Protein AF-A0AAW0P667-F1 (afdb_monomer_lite)

InterPro domains:
  IPR000210 BTB/POZ domain [PF00651] (94-187)
  IPR000210 BTB/POZ domain [PS50097] (102-167)
  IPR000210 BTB/POZ domain [SM00225] (102-189)
  IPR011333 SKP1/BTB/POZ domain superfamily [G3DSA:3.30.710.10] (74-190)
  IPR011333 SKP1/BTB/POZ domain superfamily [SSF54695] (82-187)
  IPR050457 Zinc finger and BTB domain-containing [PTHR46105] (76-186)

Radius of gyration: 26.55 Å; chains: 1; bounding box: 38×68×72 Å

Secondary structure (DSSP, 8-state):
--B-TTSSBHHHHHHHHHHHHHHHHHHHTT-HHHHHHHHHHHHHHHHHHHHTT-TTTT--SS-------------------TTHHHHHHHHHHHHHHTT-S--EEEE-TTS-EEEE-HHHHHHHBHHHHHHHHT--S--SSEEEEPPTT--HHHHHHHHHHHHHS--TT--TTTHHHHHHHHHHTTBTT-

Structure (mmCIF, N/CA/C/O backbone):
data_AF-A0AAW0P667-F1
#
_entry.id   AF-A0AAW0P667-F1
#
loop_
_atom_site.group_PDB
_atom_site.id
_atom_site.type_symbol
_atom_site.label_atom_id
_atom_site.label_alt_id
_atom_site.label_comp_id
_atom_site.label_asym_id
_atom_site.label_entity_id
_atom_site.label_seq_id
_atom_site.pdbx_PDB_ins_code
_atom_site.Cartn_x
_atom_site.Cartn_y
_atom_site.Cartn_z
_atom_site.occupancy
_atom_site.B_iso_or_equiv
_atom_site.auth_seq_id
_atom_site.auth_comp_id
_atom_site.auth_asym_id
_atom_site.auth_atom_id
_atom_site.pdbx_PDB_model_num
ATOM 1 N N . MET A 1 1 ? 7.150 28.139 -19.995 1.00 54.28 1 MET A N 1
ATOM 2 C CA . MET A 1 1 ? 7.496 26.883 -20.687 1.00 54.28 1 MET A CA 1
ATOM 3 C C . MET A 1 1 ? 6.197 26.339 -21.243 1.00 54.28 1 MET A C 1
ATOM 5 O O . MET A 1 1 ? 5.308 26.041 -20.457 1.00 54.28 1 MET A O 1
ATOM 9 N N . GLU A 1 2 ? 6.028 26.363 -22.561 1.00 48.50 2 GLU A N 1
ATOM 10 C CA . GLU A 1 2 ? 4.785 25.912 -23.188 1.00 48.50 2 GLU A CA 1
ATOM 11 C C . GLU A 1 2 ? 4.800 24.377 -23.279 1.00 48.50 2 GLU A C 1
ATOM 13 O O . GLU A 1 2 ? 5.796 23.771 -23.690 1.00 48.50 2 GLU A O 1
ATOM 18 N N . LEU A 1 3 ? 3.715 23.749 -22.831 1.00 40.97 3 LEU A N 1
ATOM 19 C CA . LEU A 1 3 ? 3.561 22.299 -22.764 1.00 40.97 3 LEU A CA 1
ATOM 20 C C . LEU A 1 3 ? 2.552 21.849 -23.820 1.00 40.97 3 LEU A C 1
ATOM 22 O O . LEU A 1 3 ? 1.528 22.500 -24.032 1.00 40.97 3 LEU A O 1
ATOM 26 N N . SER A 1 4 ? 2.830 20.720 -24.465 1.00 55.44 4 SER A N 1
ATOM 27 C CA . SER A 1 4 ? 1.912 20.090 -25.413 1.00 55.44 4 SER A CA 1
ATOM 28 C C . SER A 1 4 ? 0.659 19.541 -24.722 1.00 55.44 4 SER A C 1
ATOM 30 O O . SER A 1 4 ? 0.619 19.388 -23.502 1.00 55.44 4 SER A O 1
ATOM 32 N N . ARG A 1 5 ? -0.349 19.122 -25.507 1.00 54.56 5 ARG A N 1
ATOM 33 C CA . ARG A 1 5 ? -1.572 18.453 -25.001 1.00 54.56 5 ARG A CA 1
ATOM 34 C C . ARG A 1 5 ? -1.307 17.205 -24.136 1.00 54.56 5 ARG A C 1
ATOM 36 O O . ARG A 1 5 ? -2.199 16.797 -23.405 1.00 54.56 5 ARG A O 1
ATOM 43 N N . CYS A 1 6 ? -0.101 16.636 -24.198 1.00 53.09 6 CYS A N 1
ATOM 44 C CA . CYS A 1 6 ? 0.345 15.492 -23.395 1.00 53.09 6 CYS A CA 1
ATOM 45 C C . CYS A 1 6 ? 1.365 15.860 -22.294 1.00 53.09 6 CYS A C 1
ATOM 47 O O . CYS A 1 6 ? 2.038 14.975 -21.776 1.00 53.09 6 CYS A O 1
ATOM 49 N N . GLY A 1 7 ? 1.536 17.145 -21.963 1.00 53.81 7 GLY A N 1
ATOM 50 C CA . GLY A 1 7 ? 2.383 17.587 -20.845 1.00 53.81 7 GLY A CA 1
ATOM 51 C C . GLY A 1 7 ? 3.898 17.472 -21.061 1.00 53.81 7 GLY A C 1
ATOM 52 O O . GLY A 1 7 ? 4.657 17.672 -20.118 1.00 53.81 7 GLY A O 1
ATOM 53 N N . LEU A 1 8 ? 4.359 17.177 -22.280 1.00 58.31 8 LEU A N 1
ATOM 54 C CA . LEU A 1 8 ? 5.781 17.209 -22.634 1.00 58.31 8 LEU A CA 1
ATOM 55 C C . LEU A 1 8 ? 6.183 18.620 -23.100 1.00 58.31 8 LEU A C 1
ATOM 57 O O . LEU A 1 8 ? 5.354 19.310 -23.704 1.00 58.31 8 LEU A O 1
ATOM 61 N N . PRO A 1 9 ? 7.433 19.064 -22.858 1.00 71.56 9 PRO A N 1
ATOM 62 C CA . PRO A 1 9 ? 7.936 20.312 -23.425 1.00 71.56 9 PRO A CA 1
ATOM 63 C C . PRO A 1 9 ? 7.777 20.303 -24.950 1.00 71.56 9 PRO A C 1
ATOM 65 O O . PRO A 1 9 ? 8.237 19.364 -25.604 1.00 71.56 9 PRO A O 1
ATOM 68 N N . LEU A 1 10 ? 7.148 21.339 -25.519 1.00 64.75 10 LEU A N 1
ATOM 69 C CA . LEU A 1 10 ? 6.853 21.433 -26.961 1.00 64.75 10 LEU A CA 1
ATOM 70 C C . LEU A 1 10 ? 8.094 21.218 -27.844 1.00 64.75 10 LEU A C 1
ATOM 72 O O . LEU A 1 10 ? 8.019 20.561 -28.882 1.00 64.75 10 LEU A O 1
ATOM 76 N N . GLU A 1 11 ? 9.256 21.689 -27.389 1.00 72.25 11 GLU A N 1
ATOM 77 C CA . GLU A 1 11 ? 10.538 21.486 -28.072 1.00 72.25 11 GLU A CA 1
ATOM 78 C C . GLU A 1 11 ? 10.917 20.006 -28.218 1.00 72.25 11 GLU A C 1
ATOM 80 O O . GLU A 1 11 ? 11.573 19.617 -29.185 1.00 72.25 11 GLU A O 1
ATOM 85 N N . TRP A 1 12 ? 10.517 19.165 -27.265 1.00 70.06 12 TRP A N 1
ATOM 86 C CA . TRP A 1 12 ? 10.828 17.740 -27.261 1.00 70.06 12 TRP A CA 1
ATOM 87 C C . TRP A 1 12 ? 9.963 16.983 -28.269 1.00 70.06 12 TRP A C 1
ATOM 89 O O . TRP A 1 12 ? 10.466 16.155 -29.028 1.00 70.06 12 TRP A O 1
ATOM 99 N N . GLU A 1 13 ? 8.678 17.330 -28.349 1.00 72.44 13 GLU A N 1
ATOM 100 C CA . GLU A 1 13 ? 7.757 16.754 -29.328 1.00 72.44 13 GLU A CA 1
ATOM 101 C C . GLU A 1 13 ? 8.136 17.149 -30.762 1.00 72.44 13 GLU A C 1
ATOM 103 O O . GLU A 1 13 ? 8.093 16.326 -31.680 1.00 72.44 13 GLU A O 1
ATOM 108 N N . GLU A 1 14 ? 8.576 18.391 -30.961 1.00 77.75 14 GLU A N 1
ATOM 109 C CA . GLU A 1 14 ? 9.004 18.875 -32.269 1.00 77.75 14 GLU A CA 1
ATOM 110 C C . GLU A 1 14 ? 10.335 18.247 -32.718 1.00 77.75 14 GLU A C 1
ATOM 112 O O . GLU A 1 14 ? 10.479 17.871 -33.886 1.00 77.75 14 GLU A O 1
ATOM 117 N N . ARG A 1 15 ? 11.285 18.044 -31.794 1.00 78.75 15 ARG A N 1
ATOM 118 C CA . ARG A 1 15 ? 12.524 17.287 -32.055 1.00 78.75 15 ARG A CA 1
ATOM 119 C C . ARG A 1 15 ? 12.235 15.832 -32.398 1.00 78.75 15 ARG A C 1
ATOM 121 O O . ARG A 1 15 ? 12.777 15.325 -33.375 1.00 78.75 15 ARG A O 1
ATOM 128 N N . TRP A 1 16 ? 11.351 15.182 -31.647 1.00 73.50 16 TRP A N 1
ATOM 129 C CA . TRP A 1 16 ? 10.948 13.802 -31.910 1.00 73.50 16 TRP A CA 1
ATOM 130 C C . TRP A 1 16 ? 10.275 13.650 -33.277 1.00 73.50 16 TRP A C 1
ATOM 132 O O . TRP A 1 16 ? 10.567 12.711 -34.014 1.00 73.50 16 TRP A O 1
ATOM 142 N N . ARG A 1 17 ? 9.419 14.603 -33.663 1.00 78.31 17 ARG A N 1
ATOM 143 C CA . ARG A 1 17 ? 8.763 14.613 -34.978 1.00 78.31 17 ARG A CA 1
ATOM 144 C C . ARG A 1 17 ? 9.777 14.746 -36.118 1.00 78.31 17 ARG A C 1
ATOM 146 O O . ARG A 1 17 ? 9.716 13.971 -37.069 1.00 78.31 17 ARG A O 1
ATOM 153 N N . LYS A 1 18 ? 10.745 15.661 -35.983 1.00 82.75 18 LYS A N 1
ATOM 154 C CA . LYS A 1 18 ? 11.842 15.852 -36.950 1.00 82.75 18 LYS A CA 1
ATOM 155 C C . LYS A 1 18 ? 12.737 14.614 -37.055 1.00 82.75 18 LYS A C 1
ATOM 157 O O . LYS A 1 18 ? 13.089 14.211 -38.161 1.00 82.75 18 LYS A O 1
ATOM 162 N N . GLU A 1 19 ? 13.054 13.979 -35.930 1.00 78.00 19 GLU A N 1
ATOM 163 C CA . GLU A 1 19 ? 13.880 12.769 -35.896 1.00 78.00 19 GLU A CA 1
ATOM 164 C C . GLU A 1 19 ? 13.151 11.557 -36.488 1.00 78.00 19 GLU A C 1
ATOM 166 O O . GLU A 1 19 ? 13.729 10.791 -37.256 1.00 78.00 19 GLU A O 1
ATOM 171 N N . LYS A 1 20 ? 11.848 11.424 -36.224 1.00 79.12 20 LYS A N 1
ATOM 172 C CA . LYS A 1 20 ? 11.004 10.385 -36.820 1.00 79.12 20 LYS A CA 1
ATOM 173 C C . LYS A 1 20 ? 10.897 10.536 -38.337 1.00 79.12 20 LYS A C 1
ATOM 175 O O . LYS A 1 20 ? 10.976 9.541 -39.051 1.00 79.12 20 LYS A O 1
ATOM 180 N N . GLU A 1 21 ? 10.748 11.760 -38.844 1.00 77.62 21 GLU A N 1
ATOM 181 C CA . GLU A 1 21 ? 10.779 12.026 -40.288 1.00 77.62 21 GLU A CA 1
ATOM 182 C C . GLU A 1 21 ? 12.157 11.767 -40.903 1.00 77.62 21 GLU A C 1
ATOM 184 O O . GLU A 1 21 ? 12.239 11.263 -42.021 1.00 77.62 21 GLU A O 1
ATOM 189 N N . ARG A 1 22 ? 13.241 12.056 -40.173 1.00 76.12 22 ARG A N 1
ATOM 190 C CA . ARG A 1 22 ? 14.610 11.731 -40.592 1.00 76.12 22 ARG A CA 1
ATOM 191 C C . ARG A 1 22 ? 14.815 10.220 -40.701 1.00 76.12 22 ARG A C 1
ATOM 193 O O . ARG A 1 22 ? 15.305 9.762 -41.728 1.00 76.12 22 ARG A O 1
ATOM 200 N N . LEU A 1 23 ? 14.391 9.449 -39.696 1.00 69.38 23 LEU A N 1
ATOM 201 C CA . LEU A 1 23 ? 14.432 7.983 -39.738 1.00 69.38 23 LEU A CA 1
ATOM 202 C C . LEU A 1 23 ? 13.564 7.427 -40.868 1.00 69.38 23 LEU A C 1
ATOM 204 O O . LEU A 1 23 ? 13.988 6.507 -41.558 1.00 69.38 23 LEU A O 1
ATOM 208 N N . LYS A 1 24 ? 12.375 7.999 -41.085 1.00 76.25 24 LYS A N 1
ATOM 209 C CA . LYS A 1 24 ? 11.486 7.586 -42.173 1.00 76.25 24 LYS A CA 1
ATOM 210 C C . LYS A 1 24 ? 12.142 7.794 -43.544 1.00 76.25 24 LYS A C 1
ATOM 212 O O . LYS A 1 24 ? 12.139 6.866 -44.342 1.00 76.25 24 LYS A O 1
ATOM 217 N N . ARG A 1 25 ? 12.775 8.952 -43.776 1.00 72.38 25 ARG A N 1
ATOM 218 C CA . ARG A 1 25 ? 13.531 9.220 -45.013 1.00 72.38 25 ARG A CA 1
ATOM 219 C C . ARG A 1 25 ? 14.726 8.283 -45.184 1.00 72.38 25 ARG A C 1
ATOM 221 O O . ARG A 1 25 ? 14.916 7.761 -46.268 1.00 72.38 25 ARG A O 1
ATOM 228 N N . MET A 1 26 ? 15.472 7.986 -44.118 1.00 63.22 26 MET A N 1
ATOM 229 C CA . MET A 1 26 ? 16.595 7.036 -44.187 1.00 63.22 26 MET A CA 1
ATOM 230 C C . MET A 1 26 ? 16.171 5.602 -44.534 1.00 63.22 26 MET A C 1
ATOM 232 O O . MET A 1 26 ? 16.949 4.869 -45.138 1.00 63.22 26 MET A O 1
ATOM 236 N N . VAL A 1 27 ? 14.963 5.195 -44.135 1.00 63.00 27 VAL A N 1
ATOM 237 C CA . VAL A 1 27 ? 14.389 3.888 -44.489 1.00 63.00 27 VAL A CA 1
ATOM 238 C C . VAL A 1 27 ? 13.868 3.891 -45.930 1.00 63.00 27 VAL A C 1
ATOM 240 O O . VA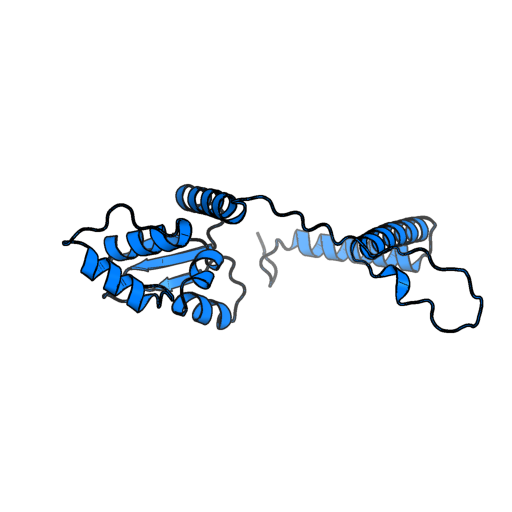L A 1 27 ? 14.075 2.916 -46.645 1.00 63.00 27 VAL A O 1
ATOM 243 N N . GLU A 1 28 ? 13.240 4.983 -46.377 1.00 66.44 28 GLU A N 1
ATOM 244 C CA . GLU A 1 28 ? 12.754 5.142 -47.759 1.00 66.44 28 GLU A CA 1
ATOM 245 C C . GLU A 1 28 ? 13.898 5.299 -48.782 1.00 66.44 28 GLU A C 1
ATOM 247 O O . GLU A 1 28 ? 13.762 4.853 -49.918 1.00 66.44 28 GLU A O 1
ATOM 252 N N . GLU A 1 29 ? 15.039 5.869 -48.384 1.00 66.94 29 GLU A N 1
ATOM 253 C CA . GLU A 1 29 ? 16.223 6.062 -49.238 1.00 66.94 29 GLU A CA 1
ATOM 254 C C . GLU A 1 29 ? 17.110 4.807 -49.365 1.00 66.94 29 GLU A C 1
ATOM 256 O O . GLU A 1 29 ? 18.075 4.825 -50.126 1.00 66.94 29 GLU A O 1
ATOM 261 N N . GLY A 1 30 ? 16.785 3.705 -48.673 1.00 57.66 30 GLY A N 1
ATOM 262 C CA . GLY A 1 30 ? 17.365 2.378 -48.934 1.00 57.66 30 GLY A CA 1
ATOM 263 C C . GLY A 1 30 ? 18.896 2.291 -48.849 1.00 57.66 30 GLY A C 1
ATOM 264 O O . GLY A 1 30 ? 19.502 1.493 -49.558 1.00 57.66 30 GLY A O 1
ATOM 265 N N . GLY A 1 31 ? 19.540 3.126 -48.029 1.00 62.72 31 GLY A N 1
ATOM 266 C CA . GLY A 1 31 ? 20.999 3.125 -47.874 1.00 62.72 31 GLY A CA 1
ATOM 267 C C . GLY A 1 31 ? 21.519 2.011 -46.955 1.00 62.72 31 GLY A C 1
ATOM 268 O O . GLY A 1 31 ? 20.797 1.520 -46.090 1.00 62.72 31 GLY A O 1
ATOM 269 N N . GLU A 1 32 ? 22.815 1.688 -47.058 1.00 56.25 32 GLU A N 1
ATOM 270 C CA . GLU A 1 32 ? 23.532 0.643 -46.287 1.00 56.25 32 GLU A CA 1
ATOM 271 C C . GLU A 1 32 ? 23.324 0.702 -44.752 1.00 56.25 32 GLU A C 1
ATOM 273 O O . GLU A 1 32 ? 23.507 -0.289 -44.039 1.00 56.25 32 GLU A O 1
ATOM 278 N N . GLY A 1 33 ? 22.934 1.865 -44.215 1.00 58.44 33 GLY A N 1
ATOM 279 C CA . GLY A 1 33 ? 22.574 2.044 -42.804 1.00 58.44 33 GLY A CA 1
ATOM 280 C C . GLY A 1 33 ? 21.219 1.435 -42.415 1.00 58.44 33 GLY A C 1
ATOM 281 O O . 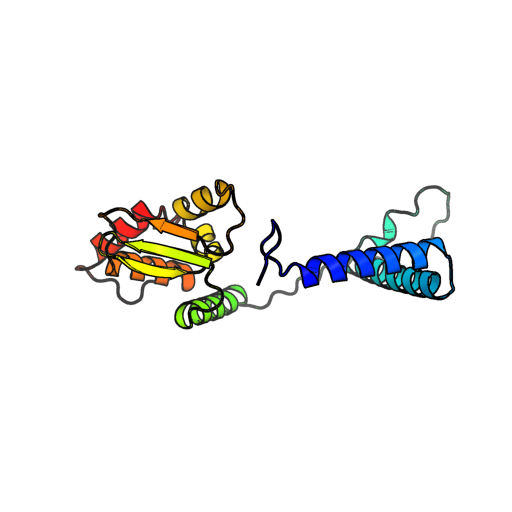GLY A 1 33 ? 21.072 0.955 -41.292 1.00 58.44 33 GLY A O 1
ATOM 282 N N . ALA A 1 34 ? 20.245 1.406 -43.328 1.00 60.09 34 ALA A N 1
ATOM 283 C CA . ALA A 1 34 ? 18.957 0.747 -43.118 1.00 60.09 34 ALA A CA 1
ATOM 284 C C . ALA A 1 34 ? 19.120 -0.780 -43.103 1.00 60.09 34 ALA A C 1
ATOM 286 O O . ALA A 1 34 ? 18.568 -1.440 -42.225 1.00 60.09 34 ALA A O 1
ATOM 287 N N . GLU A 1 35 ? 19.964 -1.325 -43.985 1.00 61.19 35 GLU A N 1
ATOM 288 C CA . GLU A 1 35 ? 20.281 -2.758 -44.020 1.00 61.19 35 GLU A CA 1
ATOM 289 C C . GLU A 1 35 ? 21.033 -3.224 -42.765 1.00 61.19 35 GLU A C 1
ATOM 291 O O . GLU A 1 35 ? 20.728 -4.289 -42.225 1.00 61.19 35 GLU A O 1
ATOM 296 N N . ARG A 1 36 ? 21.978 -2.425 -42.242 1.00 65.00 36 ARG A N 1
ATOM 297 C CA . ARG A 1 36 ? 22.638 -2.724 -40.955 1.00 65.00 36 ARG A CA 1
ATOM 298 C C . ARG A 1 36 ? 21.650 -2.753 -39.795 1.00 65.00 36 ARG A C 1
ATOM 300 O O . ARG A 1 36 ? 21.677 -3.693 -39.004 1.00 65.00 36 ARG A O 1
ATOM 307 N N . ASN A 1 37 ? 20.756 -1.770 -39.723 1.00 66.19 37 ASN A N 1
ATOM 308 C CA . ASN A 1 37 ? 19.724 -1.721 -38.687 1.00 66.19 37 ASN A CA 1
ATOM 309 C C . ASN A 1 37 ? 18.735 -2.885 -38.817 1.00 66.19 37 ASN A C 1
ATOM 311 O O . ASN A 1 37 ? 18.325 -3.461 -37.812 1.00 66.19 37 ASN A O 1
ATOM 315 N N . GLU A 1 38 ? 18.381 -3.275 -40.041 1.00 74.69 38 GLU A N 1
ATOM 316 C CA . GLU A 1 38 ? 17.531 -4.437 -40.285 1.00 74.69 38 GLU A CA 1
ATOM 317 C C . GLU A 1 38 ? 18.223 -5.740 -39.864 1.00 74.69 38 GLU A C 1
ATOM 319 O O . GLU A 1 38 ? 17.606 -6.594 -39.226 1.00 74.69 38 GLU A O 1
ATOM 324 N N . GLN A 1 39 ? 19.517 -5.895 -40.153 1.00 74.00 39 GLN A N 1
ATOM 325 C CA . GLN A 1 39 ? 20.299 -7.045 -39.698 1.00 74.00 39 GLN A CA 1
ATOM 326 C C . GLN A 1 39 ? 20.417 -7.098 -38.172 1.00 74.00 39 GLN A C 1
ATOM 328 O O . GLN A 1 39 ? 20.346 -8.183 -37.594 1.00 74.00 39 GLN A O 1
ATOM 333 N N . GLU A 1 40 ? 20.560 -5.956 -37.505 1.00 77.44 40 GLU A N 1
ATOM 334 C CA . GLU A 1 40 ? 20.624 -5.885 -36.045 1.00 77.44 40 GLU A CA 1
ATOM 335 C C . GLU A 1 40 ? 19.271 -6.198 -35.397 1.00 77.44 40 GLU A C 1
ATOM 337 O O . GLU A 1 40 ? 19.200 -7.027 -34.488 1.00 77.44 40 GLU A O 1
ATOM 342 N N . LEU A 1 41 ? 18.177 -5.666 -35.946 1.00 75.81 41 LEU A N 1
ATOM 343 C CA . LEU A 1 41 ? 16.817 -6.043 -35.559 1.00 75.81 41 LEU A CA 1
ATOM 344 C C . LEU A 1 41 ? 16.571 -7.542 -35.744 1.00 75.81 41 LEU A C 1
ATOM 346 O O . LEU A 1 41 ? 16.033 -8.187 -34.847 1.00 75.81 41 LEU A O 1
ATOM 350 N N . ARG A 1 42 ? 17.022 -8.129 -36.858 1.00 80.81 42 ARG A N 1
ATOM 351 C CA . ARG A 1 42 ? 16.934 -9.579 -37.092 1.00 80.81 42 ARG A CA 1
ATOM 352 C C . ARG A 1 42 ? 17.726 -10.379 -36.059 1.00 80.81 42 ARG A C 1
ATOM 354 O O . ARG A 1 42 ? 17.244 -11.420 -35.624 1.00 80.81 42 ARG A O 1
ATOM 361 N N . ARG A 1 43 ? 18.903 -9.907 -35.630 1.00 83.56 43 ARG A N 1
ATOM 362 C CA . ARG A 1 43 ? 19.685 -10.551 -34.557 1.00 83.56 43 ARG A CA 1
ATOM 363 C C . ARG A 1 43 ? 18.968 -10.481 -33.212 1.00 83.56 43 ARG A C 1
ATOM 365 O O . ARG A 1 43 ? 18.932 -11.485 -32.509 1.00 83.56 43 ARG A O 1
ATOM 372 N N . ILE A 1 44 ? 18.371 -9.338 -32.876 1.00 80.75 44 ILE A N 1
ATOM 373 C CA . ILE A 1 44 ? 17.608 -9.157 -31.632 1.00 80.75 44 ILE A CA 1
ATOM 374 C C . ILE A 1 44 ? 16.362 -10.046 -31.631 1.00 80.75 44 ILE A C 1
ATOM 376 O O . ILE A 1 44 ? 16.104 -10.734 -30.646 1.00 80.75 44 ILE A O 1
ATOM 380 N N . VAL A 1 45 ? 15.617 -10.078 -32.739 1.00 77.38 45 VAL A N 1
ATOM 381 C CA . VAL A 1 45 ? 14.443 -10.947 -32.897 1.00 77.38 45 VAL A CA 1
ATOM 382 C C . VAL A 1 45 ? 14.849 -12.413 -32.791 1.00 77.38 45 VAL A C 1
ATOM 384 O O . VAL A 1 45 ? 14.261 -13.128 -31.995 1.00 77.38 45 VAL A O 1
ATOM 387 N N . ALA A 1 46 ? 15.903 -12.849 -33.485 1.00 79.06 46 ALA A N 1
ATOM 388 C CA . ALA A 1 46 ? 16.378 -14.231 -33.404 1.00 79.06 46 ALA A CA 1
ATOM 389 C C . ALA A 1 46 ? 16.846 -14.619 -31.990 1.00 79.06 46 ALA A C 1
ATOM 391 O O . ALA A 1 46 ? 16.568 -15.725 -31.528 1.00 79.06 46 ALA A O 1
ATOM 392 N N . TYR A 1 47 ? 17.529 -13.712 -31.287 1.00 82.19 47 TYR A N 1
ATOM 393 C CA . TYR A 1 47 ? 17.937 -13.923 -29.899 1.00 82.19 47 TYR A CA 1
ATOM 394 C C . TYR A 1 47 ? 16.725 -14.056 -28.971 1.00 82.19 47 TYR A C 1
ATOM 396 O O . TYR A 1 47 ? 16.670 -14.970 -28.148 1.00 82.19 47 TYR A O 1
ATOM 404 N N . ASN A 1 48 ? 15.729 -13.183 -29.133 1.00 72.75 48 ASN A N 1
ATOM 405 C CA . ASN A 1 48 ? 14.504 -13.231 -28.347 1.00 72.75 48 ASN A CA 1
ATOM 406 C C . ASN A 1 48 ? 13.675 -14.479 -28.673 1.00 72.75 48 ASN A C 1
ATOM 408 O O . ASN A 1 48 ? 13.267 -15.169 -27.749 1.00 72.75 48 ASN A O 1
ATOM 412 N N . ASP A 1 49 ? 13.499 -14.838 -29.943 1.00 75.06 49 ASP A N 1
ATOM 413 C CA . ASP A 1 49 ? 12.779 -16.046 -30.359 1.00 75.06 49 ASP A CA 1
ATOM 414 C C . ASP A 1 49 ? 13.459 -17.316 -29.831 1.00 75.06 49 ASP A C 1
ATOM 416 O O . ASP A 1 49 ? 12.780 -18.228 -29.365 1.00 75.06 49 ASP A O 1
ATOM 420 N N . SER A 1 50 ? 14.796 -17.363 -29.835 1.00 74.50 50 SER A N 1
ATOM 421 C CA . SER A 1 50 ? 15.561 -18.468 -29.245 1.00 74.50 50 SER A CA 1
ATOM 422 C C . SER A 1 50 ? 15.405 -18.537 -27.727 1.00 74.50 50 SER A C 1
ATOM 424 O O . SER A 1 50 ? 15.352 -19.631 -27.176 1.00 74.50 50 SER A O 1
ATOM 426 N N . LYS A 1 51 ? 15.346 -17.391 -27.044 1.00 75.12 51 LYS A N 1
ATOM 427 C CA . LYS A 1 51 ? 15.175 -17.319 -25.587 1.00 75.12 51 LYS A CA 1
ATOM 428 C C . LYS A 1 51 ? 13.732 -17.587 -25.146 1.00 75.12 51 LYS A C 1
ATOM 430 O O . LYS A 1 51 ? 13.516 -18.048 -24.033 1.00 75.12 51 LYS A O 1
ATOM 435 N N . MET A 1 52 ? 12.766 -17.307 -26.018 1.00 63.97 52 MET A N 1
ATOM 436 C CA . MET A 1 52 ? 11.329 -17.477 -25.784 1.00 63.97 52 MET A CA 1
ATOM 437 C C . MET A 1 52 ? 10.768 -18.787 -26.371 1.00 63.97 52 MET A C 1
ATOM 439 O O . MET A 1 52 ? 9.567 -19.018 -26.279 1.00 63.97 52 MET A O 1
ATOM 443 N N . GLY A 1 53 ? 11.604 -19.638 -26.982 1.00 67.12 53 GLY A N 1
ATOM 444 C CA . GLY A 1 53 ? 11.194 -20.943 -27.522 1.00 67.12 53 GLY A CA 1
ATOM 445 C C . GLY A 1 53 ? 10.342 -20.888 -28.801 1.00 67.12 53 GLY A C 1
ATOM 446 O O . GLY A 1 53 ? 9.610 -21.828 -29.097 1.00 67.12 53 GLY A O 1
ATOM 447 N N . LEU A 1 54 ? 10.410 -19.800 -29.576 1.00 60.56 54 LEU A N 1
ATOM 448 C CA . LEU A 1 54 ? 9.557 -19.549 -30.752 1.00 60.56 54 LEU A CA 1
ATOM 449 C C . LEU A 1 54 ? 10.191 -19.965 -32.095 1.00 60.56 54 LEU A C 1
ATOM 451 O O . LEU A 1 54 ? 9.592 -19.783 -33.157 1.00 60.56 54 LEU A O 1
ATOM 455 N N . SER A 1 55 ? 11.388 -20.552 -32.075 1.00 55.69 55 SER A N 1
ATOM 456 C CA . SER A 1 55 ? 12.204 -20.842 -33.264 1.00 55.69 55 SER A CA 1
ATOM 457 C C . SER A 1 55 ? 11.628 -21.903 -34.219 1.00 55.69 55 SER A C 1
ATOM 459 O O . SER A 1 55 ? 12.043 -21.947 -35.379 1.00 55.69 55 SER A O 1
ATOM 461 N N . ASN A 1 56 ? 10.637 -22.704 -33.806 1.00 53.50 56 ASN A N 1
ATOM 462 C CA . ASN A 1 56 ? 10.111 -23.812 -34.622 1.00 53.50 56 ASN A CA 1
ATOM 463 C C . ASN A 1 56 ? 8.778 -23.555 -35.349 1.00 53.50 56 ASN A C 1
ATOM 465 O O . ASN A 1 56 ? 8.357 -24.388 -36.151 1.00 53.50 56 ASN A O 1
ATOM 469 N N . THR A 1 57 ? 8.125 -22.402 -35.186 1.00 47.47 57 THR A N 1
ATOM 470 C CA . THR A 1 57 ? 6.748 -22.229 -35.705 1.00 47.47 57 THR A CA 1
ATOM 471 C C . THR A 1 57 ? 6.664 -21.799 -37.183 1.00 47.47 57 THR A C 1
ATOM 473 O O . THR A 1 57 ? 5.571 -21.659 -37.723 1.00 47.47 57 THR A O 1
ATOM 476 N N . ARG A 1 58 ? 7.784 -21.615 -37.902 1.00 46.81 58 ARG A N 1
ATOM 477 C CA . ARG A 1 58 ? 7.763 -21.159 -39.318 1.00 46.81 58 ARG A CA 1
ATOM 478 C C . ARG A 1 58 ? 8.307 -22.133 -40.364 1.00 46.81 58 ARG A C 1
ATOM 480 O O . ARG A 1 58 ? 8.395 -21.767 -41.532 1.00 46.81 58 ARG A O 1
ATOM 487 N N . ARG A 1 59 ? 8.618 -23.378 -40.001 1.00 43.47 59 ARG A N 1
ATOM 488 C CA . ARG A 1 59 ? 9.036 -24.410 -40.966 1.00 43.47 59 ARG A CA 1
ATOM 489 C C . ARG A 1 59 ? 8.076 -25.592 -40.952 1.00 43.47 59 ARG A C 1
ATOM 491 O O . ARG A 1 59 ? 8.448 -26.673 -40.537 1.00 43.47 59 ARG A O 1
ATOM 498 N N . ASN A 1 60 ? 6.847 -25.389 -41.417 1.00 37.34 60 ASN A N 1
ATOM 499 C CA . ASN A 1 60 ? 5.969 -26.498 -41.791 1.00 37.34 60 ASN A CA 1
ATOM 500 C C . ASN A 1 60 ? 5.181 -26.154 -43.056 1.00 37.34 60 ASN A C 1
ATOM 502 O O . ASN A 1 60 ? 3.993 -25.853 -43.020 1.00 37.34 60 ASN A O 1
ATOM 506 N N . SER A 1 61 ? 5.886 -26.218 -44.185 1.00 41.38 61 SER A N 1
ATOM 507 C CA . SER A 1 61 ? 5.310 -26.536 -45.495 1.00 41.38 61 SER A CA 1
ATOM 508 C C . SER A 1 61 ? 6.421 -26.935 -46.476 1.00 41.38 61 SER A C 1
ATOM 510 O O . SER A 1 61 ? 6.716 -26.189 -47.404 1.00 41.38 61 SER A O 1
ATOM 512 N N . ALA A 1 62 ? 7.084 -28.072 -46.235 1.00 33.81 62 ALA A N 1
ATOM 513 C CA . ALA A 1 62 ? 7.671 -28.945 -47.264 1.00 33.81 62 ALA A CA 1
ATOM 514 C C . ALA A 1 62 ? 8.285 -30.200 -46.612 1.00 33.81 62 ALA A C 1
ATOM 516 O O . ALA A 1 62 ? 8.824 -30.150 -45.514 1.00 33.81 62 ALA A O 1
ATOM 517 N N . SER A 1 63 ? 8.144 -31.323 -47.303 1.00 33.19 63 SER A N 1
ATOM 518 C CA . SER A 1 63 ? 8.242 -32.718 -46.867 1.00 33.19 63 SER A CA 1
ATOM 519 C C . SER A 1 63 ? 9.601 -33.264 -46.390 1.00 33.19 63 SER A C 1
ATOM 521 O O . SER A 1 63 ? 10.630 -32.971 -46.987 1.00 33.19 63 SER A O 1
ATOM 523 N N . SER A 1 64 ? 9.486 -34.269 -45.507 1.00 36.78 64 SER A N 1
ATOM 524 C CA . SER A 1 64 ? 10.153 -35.592 -45.517 1.00 36.78 64 SER A CA 1
ATOM 525 C C . SER A 1 64 ? 11.658 -35.711 -45.229 1.00 36.78 64 SER A C 1
ATOM 527 O O . SER A 1 64 ? 12.496 -35.405 -46.070 1.00 36.78 64 SER A O 1
ATOM 529 N N . GLY A 1 65 ? 11.966 -36.383 -44.114 1.00 29.58 65 GLY A N 1
ATOM 530 C CA . GLY A 1 65 ? 13.231 -37.087 -43.882 1.00 29.58 65 GLY A CA 1
ATOM 531 C C . GLY A 1 65 ? 13.390 -37.512 -42.420 1.00 29.58 65 GLY A C 1
ATOM 532 O O . GLY A 1 65 ? 13.627 -36.667 -41.567 1.00 29.58 65 GLY A O 1
ATOM 533 N N . GLN A 1 66 ? 13.236 -38.810 -42.135 1.00 39.16 66 GLN A N 1
ATOM 534 C CA . GLN A 1 66 ? 13.525 -39.424 -40.832 1.00 39.16 66 GLN A CA 1
ATOM 535 C C . GLN A 1 66 ? 14.989 -39.215 -40.431 1.00 39.16 66 GLN A C 1
ATOM 537 O O . GLN A 1 66 ? 15.877 -39.562 -41.207 1.00 39.16 66 GLN A O 1
ATOM 542 N N . VAL A 1 67 ? 15.233 -38.798 -39.185 1.00 32.44 67 VAL A N 1
ATOM 543 C CA . VAL A 1 67 ? 16.435 -39.180 -38.434 1.00 32.44 67 VAL A CA 1
ATOM 544 C C . VAL A 1 67 ? 16.035 -39.449 -36.980 1.00 32.44 67 VAL A C 1
ATOM 546 O O . VAL A 1 67 ? 15.166 -38.783 -36.427 1.00 32.44 67 VAL A O 1
ATOM 549 N N . HIS A 1 68 ? 16.650 -40.505 -36.463 1.00 33.66 68 HIS A N 1
ATOM 550 C CA . HIS A 1 68 ? 16.553 -41.162 -35.167 1.00 33.66 68 HIS A CA 1
ATOM 551 C C . HIS A 1 68 ? 16.320 -40.284 -33.926 1.00 33.66 68 HIS A C 1
ATOM 553 O O . HIS A 1 68 ? 16.822 -39.169 -33.826 1.00 33.66 68 HIS A O 1
ATOM 559 N N . GLU A 1 69 ? 15.630 -40.898 -32.957 1.00 46.47 69 GLU A N 1
ATOM 560 C CA . GLU A 1 69 ? 15.554 -40.525 -31.544 1.00 46.47 69 GLU A CA 1
ATOM 561 C C . GLU A 1 69 ? 16.898 -40.051 -30.981 1.00 46.47 69 GLU A C 1
ATOM 563 O O . GLU A 1 69 ? 17.827 -40.842 -30.829 1.00 46.47 69 GLU A O 1
ATOM 568 N N . GLU A 1 70 ? 16.930 -38.803 -30.526 1.00 39.12 70 GLU A N 1
ATOM 569 C CA . GLU A 1 70 ? 17.564 -38.483 -29.257 1.00 39.12 70 GLU A CA 1
ATOM 570 C C . GLU A 1 70 ? 16.527 -37.787 -28.382 1.00 39.12 70 GLU A C 1
ATOM 572 O O . GLU A 1 70 ? 15.936 -36.765 -28.733 1.00 39.12 70 GLU A O 1
ATOM 577 N N . ASN A 1 71 ? 16.273 -38.423 -27.246 1.00 49.66 71 ASN A N 1
ATOM 578 C CA . ASN A 1 71 ? 15.470 -37.966 -26.131 1.00 49.66 71 ASN A CA 1
ATOM 579 C C . ASN A 1 71 ? 16.041 -36.651 -25.566 1.00 49.66 71 ASN A C 1
ATOM 581 O O . ASN A 1 71 ? 16.676 -36.647 -24.515 1.00 49.66 71 ASN A O 1
ATOM 585 N N . SER A 1 72 ? 15.828 -35.530 -26.253 1.00 46.56 72 SER A N 1
ATOM 586 C CA . SER A 1 72 ? 16.014 -34.198 -25.678 1.00 46.56 72 SER A CA 1
ATOM 587 C C . SER A 1 72 ? 14.697 -33.787 -25.044 1.00 46.56 72 SER A C 1
ATOM 589 O O . SER A 1 72 ? 13.985 -32.917 -25.542 1.00 46.56 72 SER A O 1
ATOM 591 N N . GLY A 1 73 ? 14.334 -34.476 -23.960 1.00 47.22 73 GLY A N 1
ATOM 592 C CA . GLY A 1 73 ? 13.396 -33.896 -23.015 1.00 47.22 73 GLY A CA 1
ATOM 593 C C . GLY A 1 73 ? 14.024 -32.591 -22.559 1.00 47.22 73 GLY A C 1
ATOM 594 O O . GLY A 1 73 ? 15.018 -32.633 -21.838 1.00 47.22 73 GLY A O 1
ATOM 595 N N . ASP A 1 74 ? 13.515 -31.463 -23.056 1.00 55.28 74 ASP A N 1
ATOM 596 C CA . ASP A 1 74 ? 13.868 -30.140 -22.557 1.00 55.28 74 ASP A CA 1
ATOM 597 C C . ASP A 1 74 ? 13.674 -30.190 -21.044 1.00 55.28 74 ASP A C 1
ATOM 599 O O . ASP A 1 74 ? 12.549 -30.214 -20.538 1.00 55.28 74 ASP A O 1
ATOM 603 N N . ILE A 1 75 ? 14.783 -30.310 -20.314 1.00 60.28 75 ILE A N 1
ATOM 604 C CA . ILE A 1 75 ? 14.773 -30.252 -18.862 1.00 60.28 75 ILE A CA 1
ATOM 605 C C . ILE A 1 75 ? 14.441 -28.799 -18.563 1.00 60.28 75 ILE A C 1
ATOM 607 O O . ILE A 1 75 ? 15.310 -27.928 -18.608 1.00 60.28 75 ILE A O 1
ATOM 611 N N . LEU A 1 76 ? 13.158 -28.536 -18.336 1.00 61.97 76 LEU A N 1
ATOM 612 C CA . LEU A 1 76 ? 12.658 -27.252 -17.886 1.00 61.97 76 LEU A CA 1
ATOM 613 C C . LEU A 1 76 ? 13.211 -27.060 -16.470 1.00 61.97 76 LEU A C 1
ATOM 615 O O . LEU A 1 76 ? 12.665 -27.545 -15.484 1.00 61.97 76 LEU A O 1
ATOM 619 N N . LEU A 1 77 ? 14.413 -26.489 -16.402 1.00 68.94 77 LEU A N 1
ATOM 620 C CA . LEU A 1 77 ? 15.100 -26.193 -15.156 1.00 68.94 77 LEU A CA 1
ATOM 621 C C . LEU A 1 77 ? 14.397 -24.993 -14.530 1.00 68.94 77 LEU A C 1
ATOM 623 O O . LEU A 1 77 ? 14.684 -23.843 -14.868 1.00 68.94 77 LEU A O 1
ATOM 627 N N . ASP A 1 78 ? 13.473 -25.270 -13.617 1.00 77.81 78 ASP A N 1
ATOM 628 C CA . ASP A 1 78 ? 12.876 -24.241 -12.779 1.00 77.81 78 ASP A CA 1
ATOM 629 C C . ASP A 1 78 ? 13.956 -23.658 -11.857 1.00 77.81 78 ASP A C 1
ATOM 631 O O . ASP A 1 78 ? 14.496 -24.323 -10.972 1.00 77.81 78 ASP A O 1
ATOM 635 N N . CYS A 1 79 ? 14.304 -22.391 -12.084 1.00 77.94 79 CYS A N 1
ATOM 636 C CA . CYS A 1 79 ? 15.175 -21.633 -11.196 1.00 77.94 79 CYS A CA 1
ATOM 637 C C . CYS A 1 79 ? 14.308 -20.905 -10.168 1.00 77.94 79 CYS A C 1
ATOM 639 O O . CYS A 1 79 ? 13.770 -19.828 -10.435 1.00 77.94 79 CYS A O 1
ATOM 641 N N . CYS A 1 80 ? 14.169 -21.492 -8.984 1.00 81.88 80 CYS A N 1
ATOM 642 C CA . CYS A 1 80 ? 13.506 -20.861 -7.852 1.00 81.88 80 CYS A CA 1
ATOM 643 C C . CYS A 1 80 ? 14.561 -20.438 -6.831 1.00 81.88 80 CYS A C 1
ATOM 645 O O . CYS A 1 80 ? 15.316 -21.265 -6.326 1.00 81.88 80 CYS A O 1
ATOM 647 N N . LYS A 1 81 ? 14.624 -19.140 -6.517 1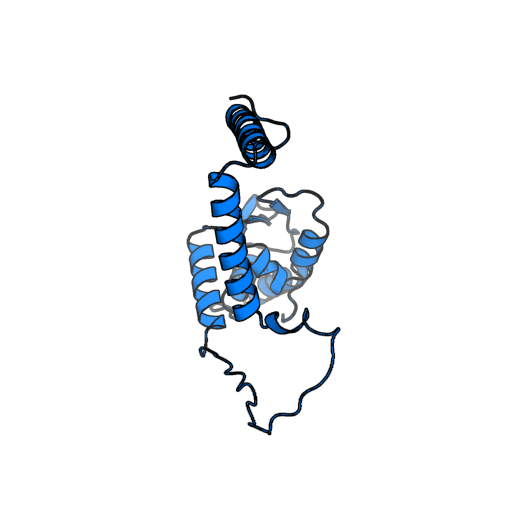.00 82.94 81 LYS A N 1
ATOM 648 C CA . LYS A 1 81 ? 15.374 -18.668 -5.353 1.00 82.94 81 LYS A CA 1
ATOM 649 C C . LYS A 1 81 ? 14.446 -18.694 -4.146 1.00 82.94 81 LYS A C 1
ATOM 651 O O . LYS A 1 81 ? 13.451 -17.963 -4.121 1.00 82.94 81 LYS A O 1
ATOM 656 N N . ASP A 1 82 ? 14.804 -19.492 -3.147 1.00 85.94 82 ASP A N 1
ATOM 657 C CA . ASP A 1 82 ? 14.089 -19.527 -1.875 1.00 85.94 82 ASP A CA 1
ATOM 658 C C . ASP A 1 82 ? 13.958 -18.113 -1.299 1.00 85.94 82 ASP A C 1
ATOM 660 O O . ASP A 1 82 ? 14.888 -17.301 -1.355 1.00 85.94 82 ASP A O 1
ATOM 664 N N . ASN A 1 83 ? 12.780 -17.804 -0.758 1.00 87.38 83 ASN A N 1
ATOM 665 C CA . ASN A 1 83 ? 12.460 -16.514 -0.140 1.00 87.38 83 ASN A CA 1
ATOM 666 C C . ASN A 1 83 ? 12.559 -15.288 -1.071 1.00 87.38 83 ASN A C 1
ATOM 668 O O . ASN A 1 83 ? 12.573 -14.157 -0.580 1.00 87.38 83 ASN A O 1
ATOM 672 N N . TYR A 1 84 ? 12.591 -15.464 -2.400 1.00 90.81 84 TYR A N 1
ATOM 673 C CA . TYR A 1 84 ? 12.560 -14.335 -3.339 1.00 90.81 84 TYR A CA 1
ATOM 674 C C . TYR A 1 84 ? 11.371 -13.384 -3.102 1.00 90.81 84 TYR A C 1
ATOM 676 O O . TYR A 1 84 ? 11.617 -12.179 -3.024 1.00 90.81 84 TYR A O 1
ATOM 684 N N . PRO A 1 85 ? 10.124 -13.863 -2.883 1.00 90.25 85 PRO A N 1
ATOM 685 C CA . PRO A 1 85 ? 9.008 -12.977 -2.553 1.00 90.25 85 PRO A CA 1
ATOM 686 C C . PRO A 1 85 ? 9.269 -12.146 -1.293 1.00 90.25 85 PRO A C 1
ATOM 688 O O . PRO A 1 85 ? 9.117 -10.929 -1.330 1.00 90.25 85 PRO A O 1
ATOM 691 N N . CYS A 1 86 ? 9.749 -12.770 -0.210 1.00 89.94 86 CYS A N 1
ATOM 692 C CA . CYS A 1 86 ? 10.074 -12.075 1.038 1.00 89.94 86 CYS A CA 1
ATOM 693 C C . CYS A 1 86 ? 11.131 -10.983 0.826 1.00 89.94 86 CYS A C 1
ATOM 695 O O . CYS A 1 86 ? 11.029 -9.900 1.394 1.00 89.94 86 CYS A O 1
ATOM 697 N N . HIS A 1 87 ? 12.131 -11.242 -0.022 1.00 93.00 87 HIS A N 1
ATOM 698 C CA . HIS A 1 87 ? 13.152 -10.253 -0.356 1.00 93.00 87 HIS A CA 1
ATOM 699 C C . HIS A 1 87 ? 12.570 -9.056 -1.119 1.00 93.00 87 HIS A C 1
ATOM 701 O O . HIS A 1 87 ? 12.874 -7.912 -0.787 1.00 93.00 87 HIS A O 1
ATOM 707 N N . ILE A 1 88 ? 11.701 -9.307 -2.103 1.00 95.06 88 ILE A N 1
ATOM 708 C CA . ILE A 1 88 ? 11.022 -8.246 -2.858 1.00 95.06 88 ILE A CA 1
ATOM 709 C C . ILE A 1 88 ? 10.112 -7.415 -1.950 1.00 95.06 88 ILE A C 1
ATOM 711 O O . ILE A 1 88 ? 10.180 -6.190 -1.996 1.00 95.06 88 ILE A O 1
ATOM 715 N N . PHE A 1 89 ? 9.312 -8.046 -1.089 1.00 94.31 89 PHE A N 1
ATOM 716 C CA . PHE A 1 89 ? 8.469 -7.323 -0.132 1.00 94.31 89 PHE A CA 1
ATOM 717 C C . PHE A 1 89 ? 9.292 -6.531 0.890 1.00 94.31 89 PHE A C 1
ATOM 719 O O . PHE A 1 89 ? 8.927 -5.402 1.209 1.00 94.31 89 PHE A O 1
ATOM 726 N N . GLY A 1 90 ? 10.451 -7.045 1.316 1.00 95.62 90 GLY A N 1
ATOM 727 C CA . GLY A 1 90 ? 11.416 -6.287 2.117 1.00 95.62 90 GLY A CA 1
ATOM 728 C C . GLY A 1 90 ? 11.870 -4.999 1.421 1.00 95.62 90 GLY A C 1
ATOM 729 O O . GLY A 1 90 ? 11.779 -3.921 2.003 1.00 95.62 90 GLY A O 1
ATOM 730 N N . ILE A 1 91 ? 12.258 -5.089 0.144 1.00 97.19 91 ILE A N 1
ATOM 731 C CA . ILE A 1 91 ? 12.645 -3.920 -0.665 1.00 97.19 91 ILE A CA 1
ATOM 732 C C . ILE A 1 91 ? 11.472 -2.943 -0.832 1.00 97.19 91 ILE A C 1
ATOM 734 O O . ILE A 1 91 ? 11.655 -1.737 -0.684 1.00 97.19 91 ILE A O 1
ATOM 738 N N . LEU A 1 92 ? 10.261 -3.433 -1.113 1.00 97.44 92 LEU A N 1
ATOM 739 C CA . LEU A 1 92 ? 9.072 -2.585 -1.264 1.00 97.44 92 LEU A CA 1
ATOM 740 C C . LEU A 1 92 ? 8.689 -1.884 0.048 1.00 97.44 92 LEU A C 1
ATOM 742 O O . LEU A 1 92 ? 8.279 -0.724 0.025 1.00 97.44 92 LEU A O 1
ATOM 746 N N . SER A 1 93 ? 8.857 -2.559 1.188 1.00 96.50 93 SER A N 1
ATOM 747 C CA . SER A 1 93 ? 8.727 -1.965 2.523 1.00 96.50 93 SER A CA 1
ATOM 748 C C . SER A 1 93 ? 9.734 -0.827 2.712 1.00 96.50 93 SER A C 1
ATOM 750 O O . SER A 1 93 ? 9.368 0.251 3.180 1.00 96.50 93 SER A O 1
ATOM 752 N N . ASP A 1 94 ? 10.994 -1.031 2.327 1.00 97.50 94 ASP A N 1
ATOM 753 C CA . ASP A 1 94 ? 12.021 0.009 2.429 1.00 97.50 94 ASP A CA 1
ATOM 754 C C . ASP A 1 94 ? 11.719 1.190 1.501 1.00 97.50 94 ASP A C 1
ATOM 756 O O . ASP A 1 94 ? 11.821 2.343 1.921 1.00 97.50 94 ASP A O 1
ATOM 760 N N . PHE A 1 95 ? 11.238 0.932 0.282 1.00 98.00 95 PHE A N 1
ATOM 761 C CA . PHE A 1 95 ? 10.774 1.981 -0.627 1.00 98.00 95 PHE A CA 1
ATOM 762 C C . PHE A 1 95 ? 9.624 2.787 -0.035 1.00 98.00 95 PHE A C 1
ATOM 764 O O . PHE A 1 95 ? 9.622 4.014 -0.129 1.00 98.00 95 PHE A O 1
ATOM 771 N N . TRP A 1 96 ? 8.679 2.118 0.626 1.00 96.69 96 TRP A N 1
ATOM 772 C CA . TRP A 1 96 ? 7.590 2.794 1.315 1.00 96.69 96 TRP A CA 1
ATOM 773 C C . TRP A 1 96 ? 8.107 3.673 2.458 1.00 96.69 96 TRP A C 1
ATOM 775 O O . TRP A 1 96 ? 7.754 4.847 2.522 1.00 96.69 96 TRP A O 1
ATOM 785 N N . LYS A 1 97 ? 9.021 3.183 3.303 1.00 95.69 97 LYS A N 1
ATOM 786 C CA . LYS A 1 97 ? 9.641 3.993 4.373 1.00 95.69 97 LYS A CA 1
ATOM 787 C C . LYS A 1 97 ? 10.420 5.192 3.827 1.00 95.69 97 LYS A C 1
ATOM 789 O O . LYS A 1 97 ? 10.389 6.264 4.422 1.00 95.69 97 LYS A O 1
ATOM 794 N N . MET A 1 98 ? 11.087 5.023 2.687 1.00 97.31 98 MET A N 1
ATOM 795 C CA . MET A 1 98 ? 11.825 6.082 1.991 1.00 97.31 98 MET A CA 1
ATOM 796 C C . MET A 1 98 ? 10.935 6.993 1.135 1.00 97.31 98 MET A C 1
ATOM 798 O O . MET A 1 98 ? 11.433 7.975 0.589 1.00 97.31 98 MET A O 1
ATOM 802 N N . GLN A 1 99 ? 9.639 6.685 1.012 1.00 95.69 99 GLN A N 1
ATOM 803 C CA . GLN A 1 99 ? 8.666 7.422 0.199 1.00 95.69 99 GLN A CA 1
ATOM 804 C C . GLN A 1 99 ? 9.056 7.523 -1.289 1.00 95.69 99 GLN A C 1
ATOM 806 O O . GLN A 1 99 ? 8.695 8.477 -1.977 1.00 95.69 99 GLN A O 1
ATOM 811 N N . VAL A 1 100 ? 9.778 6.530 -1.813 1.00 96.00 100 VAL A N 1
ATOM 812 C CA . VAL A 1 100 ? 10.179 6.470 -3.227 1.00 96.00 100 VAL A CA 1
ATOM 813 C C . VAL A 1 100 ? 9.204 5.617 -4.025 1.00 96.00 100 VAL A C 1
ATOM 815 O O . VAL A 1 100 ? 8.671 4.646 -3.504 1.00 96.00 100 VAL A O 1
ATOM 818 N N . LEU A 1 101 ? 8.984 5.981 -5.293 1.00 95.12 101 LEU A N 1
ATOM 819 C CA . LEU A 1 101 ? 8.116 5.253 -6.236 1.00 95.12 101 LEU A CA 1
ATOM 820 C C . LEU A 1 101 ? 6.653 5.082 -5.779 1.00 95.12 101 LEU A C 1
ATOM 822 O O . LEU A 1 101 ? 5.923 4.269 -6.342 1.00 95.12 101 LEU A O 1
ATOM 826 N N . THR A 1 102 ? 6.210 5.875 -4.803 1.00 95.44 102 THR A N 1
ATOM 827 C CA . THR A 1 102 ? 4.811 5.903 -4.371 1.00 95.44 102 THR A CA 1
ATOM 828 C C . THR A 1 102 ? 3.954 6.658 -5.388 1.00 95.44 102 THR A C 1
ATOM 830 O O . THR A 1 102 ? 4.335 7.714 -5.895 1.00 95.44 102 THR A O 1
ATOM 833 N N . ASP A 1 103 ? 2.796 6.096 -5.712 1.00 94.88 103 ASP A N 1
ATOM 834 C CA . ASP A 1 103 ? 1.898 6.557 -6.776 1.00 94.88 103 ASP A CA 1
ATOM 835 C C . ASP A 1 103 ? 0.438 6.690 -6.306 1.00 94.88 103 ASP A C 1
ATOM 837 O O . ASP A 1 103 ? -0.423 7.127 -7.070 1.00 94.88 103 ASP A O 1
ATOM 841 N N . LEU A 1 104 ? 0.147 6.362 -5.045 1.00 95.12 104 LEU A N 1
ATOM 842 C CA . LEU A 1 104 ? -1.158 6.514 -4.407 1.00 95.12 104 LEU A CA 1
ATOM 843 C C . LEU A 1 104 ? -1.017 7.290 -3.098 1.00 95.12 104 LEU A C 1
ATOM 845 O O . LEU A 1 104 ? -0.173 6.965 -2.269 1.00 95.12 104 LEU A O 1
ATOM 849 N N . VAL A 1 105 ? -1.880 8.283 -2.893 1.00 96.19 105 VAL A N 1
ATOM 850 C CA . VAL A 1 105 ? -2.004 9.012 -1.625 1.00 96.19 105 VAL A CA 1
ATOM 851 C C . VAL A 1 105 ? -3.345 8.675 -0.983 1.00 96.19 105 VAL A C 1
ATOM 853 O O . VAL A 1 105 ? -4.399 8.971 -1.546 1.00 96.19 105 VAL A O 1
ATOM 856 N N . LEU A 1 106 ? -3.316 8.071 0.199 1.00 96.44 106 LEU A N 1
ATOM 857 C CA . LEU A 1 106 ? -4.497 7.886 1.039 1.00 96.44 106 LEU A CA 1
ATOM 858 C C . LEU A 1 106 ? -4.653 9.104 1.938 1.00 96.44 106 LEU A C 1
ATOM 860 O O . LEU A 1 106 ? -3.673 9.530 2.543 1.00 96.44 106 LEU A O 1
ATOM 864 N N . VAL A 1 107 ? -5.855 9.660 2.031 1.00 96.38 107 VAL A N 1
ATOM 865 C CA . VAL A 1 107 ? -6.139 10.836 2.857 1.00 96.38 107 VAL A CA 1
ATOM 866 C C . VAL A 1 107 ? -7.233 10.488 3.854 1.00 96.38 107 VAL A C 1
ATOM 868 O O . VAL A 1 107 ? -8.284 9.969 3.478 1.00 96.38 107 VAL A O 1
ATOM 871 N N . LEU A 1 108 ? -6.948 10.744 5.126 1.00 95.94 108 LEU A N 1
ATOM 872 C CA . LEU A 1 108 ? -7.890 10.628 6.230 1.00 95.94 108 LEU A CA 1
ATOM 873 C C . LEU A 1 108 ? -8.707 11.915 6.364 1.00 95.94 108 LEU A C 1
ATOM 875 O O . LEU A 1 108 ? -8.260 12.997 5.979 1.00 95.94 108 LEU A O 1
ATOM 879 N N . GLU A 1 109 ? -9.878 11.818 6.990 1.00 92.12 109 GLU A N 1
ATOM 880 C CA . GLU A 1 109 ? -10.760 12.972 7.215 1.00 92.12 109 GLU A CA 1
ATOM 881 C C . GLU A 1 109 ? -10.094 14.074 8.058 1.00 92.12 109 GLU A C 1
ATOM 883 O O . GLU A 1 109 ? -10.319 15.263 7.839 1.00 92.12 109 GLU A O 1
ATOM 888 N N . ASN A 1 110 ? -9.196 13.697 8.972 1.00 90.31 110 ASN A N 1
ATOM 889 C CA . ASN A 1 110 ? -8.421 14.635 9.787 1.00 90.31 110 ASN A CA 1
ATOM 890 C C . ASN A 1 110 ? -7.307 15.376 9.010 1.00 90.31 110 ASN A C 1
ATOM 892 O O . ASN A 1 110 ? -6.542 16.136 9.605 1.00 90.31 110 ASN A O 1
ATOM 896 N N . GLY A 1 111 ? -7.189 15.147 7.698 1.00 90.75 111 GLY A N 1
ATOM 897 C CA . GLY A 1 111 ? -6.210 15.773 6.811 1.00 90.75 111 GLY A CA 1
ATOM 898 C C . GLY A 1 111 ? -4.845 15.082 6.769 1.00 90.75 111 GLY A C 1
ATOM 899 O O . GLY A 1 111 ? -3.987 15.491 5.984 1.00 90.75 111 GLY A O 1
ATOM 900 N N . GLN A 1 112 ? -4.615 14.034 7.567 1.00 95.38 112 GLN A N 1
ATOM 901 C CA . GLN A 1 112 ? -3.400 13.226 7.456 1.00 95.38 112 GLN A CA 1
ATOM 902 C C . GLN A 1 112 ? -3.393 12.451 6.139 1.00 95.38 112 GLN A C 1
ATOM 904 O O . GLN A 1 112 ? -4.434 12.016 5.648 1.00 95.38 112 GLN A O 1
ATOM 909 N N . SER A 1 113 ? -2.203 12.256 5.573 1.00 95.62 113 SER A N 1
ATOM 910 C CA . SER A 1 113 ? -2.048 11.545 4.309 1.00 95.62 113 SER A CA 1
ATOM 911 C C . SER A 1 113 ? -0.869 10.580 4.314 1.00 95.62 113 SER A C 1
ATOM 913 O O . SER A 1 113 ? 0.111 10.776 5.033 1.00 95.62 113 SER A O 1
ATOM 915 N N . TYR A 1 114 ? -0.994 9.525 3.511 1.00 96.75 114 TYR A N 1
ATOM 916 C CA . TYR A 1 114 ? -0.036 8.430 3.410 1.00 96.75 114 TYR A CA 1
ATOM 917 C C . TYR A 1 114 ? 0.239 8.129 1.945 1.00 96.75 114 TYR A C 1
ATOM 919 O O . TYR A 1 114 ? -0.657 7.671 1.231 1.00 96.75 114 TYR A O 1
ATOM 927 N N . SER A 1 115 ? 1.477 8.348 1.505 1.00 96.88 115 SER A N 1
ATOM 928 C CA . SER A 1 115 ? 1.910 7.933 0.172 1.00 96.88 115 SER A CA 1
ATOM 929 C C . SER A 1 115 ? 2.352 6.472 0.200 1.00 96.88 115 SER A C 1
ATOM 931 O O . SER A 1 115 ? 3.125 6.040 1.060 1.00 96.88 115 SER A O 1
ATOM 933 N N . VAL A 1 116 ? 1.822 5.696 -0.736 1.00 97.31 116 VAL A N 1
ATOM 934 C CA . VAL A 1 116 ? 1.934 4.238 -0.820 1.00 97.31 116 VAL A CA 1
ATOM 935 C C . VAL A 1 116 ? 2.009 3.804 -2.285 1.00 97.31 116 VAL A C 1
ATOM 937 O O . VAL A 1 116 ? 1.695 4.567 -3.197 1.00 97.31 116 VAL A O 1
ATOM 940 N N . HIS A 1 117 ? 2.420 2.560 -2.517 1.00 96.75 117 HIS A N 1
ATOM 941 C CA . HIS A 1 117 ? 2.376 1.926 -3.828 1.00 96.75 117 HIS A CA 1
ATOM 942 C C . HIS A 1 117 ? 0.980 1.337 -4.073 1.00 96.75 117 HIS A C 1
ATOM 944 O O . HIS A 1 117 ? 0.555 0.404 -3.381 1.00 96.75 117 HIS A O 1
ATOM 950 N N . ALA A 1 118 ? 0.279 1.836 -5.088 1.00 95.12 118 ALA A N 1
ATOM 951 C CA . ALA A 1 118 ? -1.028 1.354 -5.513 1.00 95.12 118 ALA A CA 1
ATOM 952 C C . ALA A 1 118 ? -0.995 -0.143 -5.833 1.00 95.12 118 ALA A C 1
ATOM 954 O O . ALA A 1 118 ? -1.923 -0.861 -5.476 1.00 95.12 118 ALA A O 1
ATOM 955 N N . ALA A 1 119 ? 0.085 -0.620 -6.461 1.00 95.31 119 ALA A N 1
ATOM 956 C CA . ALA A 1 119 ? 0.253 -2.026 -6.821 1.00 95.31 119 ALA A CA 1
ATOM 957 C C . ALA A 1 119 ? 0.289 -2.956 -5.596 1.00 95.31 119 ALA A C 1
ATOM 959 O O . ALA A 1 119 ? -0.344 -4.010 -5.615 1.00 95.31 119 ALA A O 1
ATOM 960 N N . VAL A 1 120 ? 0.981 -2.553 -4.523 1.00 96.06 120 VAL A N 1
ATOM 961 C CA . VAL A 1 120 ? 1.052 -3.336 -3.277 1.00 96.06 120 VAL A CA 1
ATOM 962 C C . VAL A 1 120 ? -0.324 -3.395 -2.625 1.00 96.06 120 VAL A C 1
ATOM 964 O O . VAL A 1 120 ? -0.813 -4.478 -2.313 1.00 96.06 120 VAL A O 1
ATOM 967 N N . LEU A 1 121 ? -1.001 -2.251 -2.496 1.00 95.88 121 LEU A N 1
ATOM 968 C CA . LEU A 1 121 ? -2.340 -2.235 -1.911 1.00 95.88 121 LEU A CA 1
ATOM 969 C C . LEU A 1 121 ? -3.370 -2.970 -2.765 1.00 95.88 121 LEU A C 1
ATOM 971 O O . LEU A 1 121 ? -4.145 -3.741 -2.220 1.00 95.88 121 LEU A O 1
ATOM 975 N N . ALA A 1 122 ? -3.364 -2.820 -4.087 1.00 95.06 122 ALA A N 1
ATOM 976 C CA . ALA A 1 122 ? -4.290 -3.527 -4.973 1.00 95.06 122 ALA A CA 1
ATOM 977 C C . ALA A 1 122 ? -4.117 -5.059 -4.939 1.00 95.06 122 ALA A C 1
ATOM 979 O O . ALA A 1 122 ? -5.039 -5.790 -5.315 1.00 95.06 122 ALA A O 1
ATOM 980 N N . ALA A 1 123 ? -2.964 -5.570 -4.492 1.00 94.31 123 ALA A N 1
ATOM 981 C CA . ALA A 1 123 ? -2.783 -7.001 -4.272 1.00 94.31 123 ALA A CA 1
ATOM 982 C C . ALA A 1 123 ? -3.665 -7.496 -3.110 1.00 94.31 123 ALA A C 1
ATOM 984 O O . ALA A 1 123 ? -4.380 -8.491 -3.265 1.00 94.31 123 ALA A O 1
ATOM 985 N N . VAL A 1 124 ? -3.695 -6.752 -1.999 1.00 94.44 124 VAL A N 1
ATOM 986 C CA . VAL A 1 124 ? -4.341 -7.164 -0.738 1.00 94.44 124 VAL A CA 1
ATOM 987 C C . VAL A 1 124 ? -5.729 -6.553 -0.501 1.00 94.44 124 VAL A C 1
ATOM 989 O O . VAL A 1 124 ? -6.540 -7.155 0.193 1.00 94.44 124 VAL A O 1
ATOM 992 N N . SER A 1 125 ? -6.043 -5.416 -1.126 1.00 95.81 125 SER A N 1
ATOM 993 C CA . SER A 1 125 ? -7.278 -4.635 -0.956 1.00 95.81 125 SER A CA 1
ATOM 994 C C . SER A 1 125 ? -8.164 -4.710 -2.202 1.00 95.81 125 SER A C 1
ATOM 996 O O . SER A 1 125 ? -7.746 -4.345 -3.307 1.00 95.81 125 SER A O 1
ATOM 998 N N . LEU A 1 126 ? -9.407 -5.175 -2.037 1.00 94.31 126 LEU A N 1
ATOM 999 C CA . LEU A 1 126 ? -10.435 -5.111 -3.086 1.00 94.31 126 LEU A CA 1
ATOM 1000 C C . LEU A 1 126 ? -10.807 -3.661 -3.406 1.00 94.31 126 LEU A C 1
ATOM 1002 O O . LEU A 1 126 ? -10.779 -3.284 -4.577 1.00 94.31 126 LEU A O 1
ATOM 1006 N N . PHE A 1 127 ? -11.001 -2.834 -2.379 1.00 94.12 127 PHE A N 1
ATOM 1007 C CA . PHE A 1 127 ? -11.303 -1.411 -2.513 1.00 94.12 127 PHE A CA 1
ATOM 1008 C C . PHE A 1 127 ? -10.312 -0.682 -3.434 1.00 94.12 127 PHE A C 1
ATOM 1010 O O . PHE A 1 127 ? -10.711 -0.021 -4.397 1.00 94.12 127 PHE A O 1
ATOM 1017 N N . VAL A 1 128 ? -9.004 -0.825 -3.188 1.00 93.88 128 VAL A N 1
ATOM 1018 C CA . VAL A 1 128 ? -7.974 -0.161 -4.004 1.00 93.88 128 VAL A CA 1
ATOM 1019 C C . VAL A 1 128 ? -7.914 -0.757 -5.409 1.00 93.88 128 VAL A C 1
ATOM 1021 O O . VAL A 1 128 ? -7.797 -0.007 -6.380 1.00 93.88 128 VAL A O 1
ATOM 1024 N N . ARG A 1 129 ? -8.033 -2.082 -5.547 1.00 93.81 129 ARG A N 1
ATOM 1025 C CA . ARG A 1 129 ? -8.015 -2.758 -6.854 1.00 93.81 129 ARG A CA 1
ATOM 1026 C C . ARG A 1 129 ? -9.165 -2.306 -7.753 1.00 93.81 129 ARG A C 1
ATOM 1028 O O . ARG A 1 129 ? -8.929 -1.991 -8.919 1.00 93.81 129 ARG A O 1
ATOM 1035 N N . ASP A 1 130 ? -10.374 -2.206 -7.219 1.00 92.88 130 ASP A N 1
ATOM 1036 C CA . ASP A 1 130 ? -11.554 -1.785 -7.975 1.00 92.88 130 ASP A CA 1
ATOM 1037 C C . ASP A 1 130 ? -11.467 -0.311 -8.369 1.00 92.88 130 ASP A C 1
ATOM 1039 O O . ASP A 1 130 ? -11.821 0.082 -9.486 1.00 92.88 130 ASP A O 1
ATOM 1043 N N . ARG A 1 131 ? -10.944 0.530 -7.475 1.00 91.19 131 ARG A N 1
ATOM 1044 C CA . ARG A 1 131 ? -10.680 1.943 -7.763 1.00 91.19 131 ARG A CA 1
ATOM 1045 C C . ARG A 1 131 ? -9.615 2.103 -8.850 1.00 91.19 131 ARG A C 1
ATOM 1047 O O . ARG A 1 131 ? -9.776 2.959 -9.718 1.00 91.19 131 ARG A O 1
ATOM 1054 N N . LEU A 1 132 ? -8.581 1.260 -8.842 1.00 88.25 132 LEU A N 1
ATOM 1055 C CA . LEU A 1 132 ? -7.518 1.271 -9.845 1.0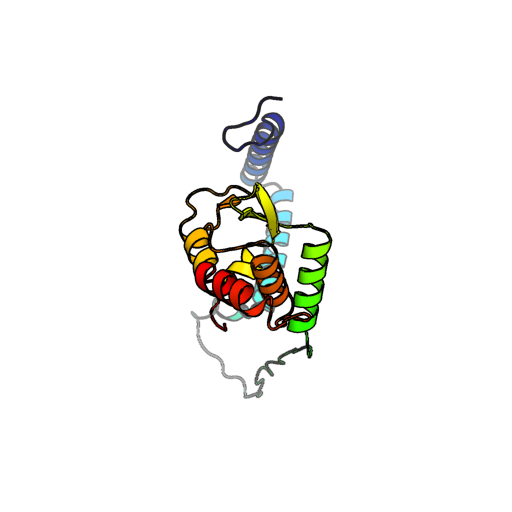0 88.25 132 LEU A CA 1
ATOM 1056 C C . LEU A 1 132 ? -8.037 0.819 -11.216 1.00 88.25 132 LEU A C 1
ATOM 1058 O O . LEU A 1 132 ? -7.735 1.460 -12.217 1.00 88.25 132 LEU A O 1
ATOM 1062 N N . HIS A 1 133 ? -8.866 -0.227 -11.264 1.00 86.69 133 HIS A N 1
ATOM 1063 C CA . HIS A 1 133 ? -9.479 -0.712 -12.505 1.00 86.69 133 HIS A CA 1
ATOM 1064 C C . HIS A 1 133 ? -10.414 0.327 -13.142 1.00 86.69 133 HIS A C 1
ATOM 1066 O O . HIS A 1 133 ? -10.446 0.495 -14.359 1.00 86.69 133 HIS A O 1
ATOM 1072 N N . ASN A 1 134 ? -11.170 1.058 -12.321 1.00 83.25 134 ASN A N 1
ATOM 1073 C CA . ASN A 1 134 ? -12.123 2.067 -12.787 1.00 83.25 134 ASN A CA 1
ATOM 1074 C C . ASN A 1 134 ? -11.484 3.437 -13.076 1.00 83.25 134 ASN A C 1
ATOM 1076 O O . ASN A 1 134 ? -12.189 4.388 -13.434 1.00 83.25 134 ASN A O 1
ATOM 1080 N N . LYS A 1 135 ? -10.161 3.562 -12.930 1.00 77.75 135 LYS A N 1
ATOM 1081 C CA . LYS A 1 135 ? -9.425 4.800 -13.187 1.00 77.75 135 LYS A CA 1
ATOM 1082 C C . LYS A 1 135 ? -9.390 5.075 -14.694 1.00 77.75 135 LYS A C 1
ATOM 1084 O O . LYS A 1 135 ? -8.725 4.383 -15.456 1.00 77.75 135 LYS A O 1
ATOM 1089 N N . LYS A 1 136 ? -10.117 6.110 -15.129 1.00 69.19 136 LYS A N 1
ATOM 1090 C CA . LYS A 1 136 ? -10.230 6.498 -16.550 1.00 69.19 136 LYS A CA 1
ATOM 1091 C C . LYS A 1 136 ? -9.050 7.325 -17.074 1.00 69.19 136 LYS A C 1
ATOM 1093 O O . LYS A 1 136 ? -8.905 7.455 -18.284 1.00 69.19 136 LYS A O 1
ATOM 1098 N N . GLU A 1 137 ? -8.213 7.873 -16.192 1.00 66.19 137 GLU A N 1
ATOM 1099 C CA . GLU A 1 137 ? -7.102 8.757 -16.562 1.00 66.19 137 GLU A CA 1
ATOM 1100 C C . GLU A 1 137 ? -5.761 8.247 -16.033 1.00 66.19 137 GLU A C 1
ATOM 1102 O O . GLU A 1 137 ? -5.632 7.876 -14.868 1.00 66.19 137 GLU A O 1
ATOM 1107 N N . ALA A 1 138 ? -4.730 8.292 -16.878 1.00 61.22 138 ALA A N 1
ATOM 1108 C CA . ALA A 1 138 ? -3.359 7.911 -16.547 1.00 61.22 138 ALA A CA 1
ATOM 1109 C C . ALA A 1 138 ? -2.617 9.015 -15.764 1.00 61.22 138 ALA A C 1
ATOM 1111 O O . ALA A 1 138 ? -1.523 9.431 -16.138 1.00 61.22 138 ALA A O 1
ATOM 1112 N N . ALA A 1 139 ? -3.211 9.528 -14.684 1.00 65.62 139 ALA A N 1
ATOM 1113 C CA . ALA A 1 139 ? -2.489 10.399 -13.759 1.00 65.62 139 ALA A CA 1
ATOM 1114 C C . ALA A 1 139 ? -1.401 9.583 -13.040 1.00 65.62 139 ALA A C 1
ATOM 1116 O O . ALA A 1 139 ? -1.707 8.519 -12.486 1.00 65.62 139 ALA A O 1
ATOM 1117 N N . SER A 1 140 ? -0.152 10.075 -13.038 1.00 66.56 140 SER A N 1
ATOM 1118 C CA . SER A 1 140 ? 0.996 9.362 -12.445 1.00 66.56 140 SER A CA 1
ATOM 1119 C C . SER A 1 140 ? 0.907 9.228 -10.923 1.00 66.56 140 SER A C 1
ATOM 1121 O O . SER A 1 140 ? 1.606 8.409 -10.344 1.00 66.56 140 SER A O 1
ATOM 1123 N N . CYS A 1 141 ? 0.059 10.034 -10.285 1.00 72.56 141 CYS A N 1
ATOM 1124 C CA . CYS A 1 141 ? -0.284 9.949 -8.875 1.00 72.56 141 CYS A CA 1
ATOM 1125 C C . CYS A 1 141 ? -1.792 10.177 -8.736 1.00 72.56 141 CYS A C 1
ATOM 1127 O O . CYS A 1 141 ? -2.373 10.974 -9.478 1.00 72.56 141 CYS A O 1
ATOM 1129 N N . TRP A 1 142 ? -2.446 9.448 -7.836 1.00 87.19 142 TRP A N 1
ATOM 1130 C CA . TRP A 1 142 ? -3.875 9.606 -7.567 1.00 87.19 142 TRP A CA 1
ATOM 1131 C C . TRP A 1 142 ? -4.175 9.497 -6.077 1.00 87.19 142 TRP A C 1
ATOM 1133 O O . TRP A 1 142 ? -3.420 8.902 -5.312 1.00 87.19 142 TRP A O 1
ATOM 1143 N N . THR A 1 143 ? -5.277 10.117 -5.669 1.00 92.38 143 THR A N 1
ATOM 1144 C CA . THR A 1 143 ? -5.639 10.284 -4.262 1.00 92.38 143 THR A CA 1
ATOM 1145 C C . THR A 1 143 ? -6.938 9.554 -3.955 1.00 92.38 143 THR A C 1
ATOM 1147 O O . THR A 1 143 ? -7.899 9.659 -4.718 1.00 92.38 143 THR A O 1
ATOM 1150 N N . LEU A 1 144 ? -6.980 8.849 -2.825 1.00 93.38 144 LEU A N 1
ATOM 1151 C CA . LEU A 1 144 ? -8.186 8.226 -2.286 1.00 93.38 144 LEU A CA 1
ATOM 1152 C C . LEU A 1 144 ? -8.499 8.812 -0.911 1.00 93.38 144 LEU A C 1
ATOM 1154 O O . LEU A 1 144 ? -7.680 8.751 0.002 1.00 93.38 144 LEU A O 1
ATOM 1158 N N . GLN A 1 145 ? -9.700 9.365 -0.782 1.00 94.50 145 GLN A N 1
ATOM 1159 C CA . GLN A 1 145 ? -10.253 9.788 0.500 1.00 94.50 145 GLN A CA 1
ATOM 1160 C C . GLN A 1 145 ? -10.843 8.572 1.211 1.00 94.50 145 GLN A C 1
ATOM 1162 O O . GLN A 1 145 ? -11.628 7.828 0.614 1.00 94.50 145 GLN A O 1
ATOM 1167 N N . LEU A 1 146 ? -10.447 8.369 2.462 1.00 94.38 146 LEU A N 1
ATOM 1168 C CA . LEU A 1 146 ? -10.943 7.299 3.318 1.00 94.38 146 LEU A CA 1
ATOM 1169 C C . LEU A 1 146 ? -12.101 7.803 4.183 1.00 94.38 146 LEU A C 1
ATOM 1171 O O . LEU A 1 146 ? -12.227 8.999 4.444 1.00 94.38 146 LEU A O 1
ATOM 1175 N N . SER A 1 147 ? -12.973 6.887 4.602 1.00 91.62 147 SER A N 1
ATOM 1176 C CA . SER A 1 147 ? -14.097 7.213 5.481 1.00 91.62 147 SER A CA 1
ATOM 1177 C C . SER A 1 147 ? -13.632 7.584 6.889 1.00 91.62 147 SER A C 1
ATOM 1179 O O . SER A 1 147 ? -12.575 7.146 7.337 1.00 91.62 147 SER A O 1
ATOM 1181 N N . SER A 1 148 ? -14.491 8.297 7.619 1.00 92.06 148 SER A N 1
ATOM 1182 C CA . SER A 1 148 ? -14.303 8.694 9.023 1.00 92.06 148 SER A CA 1
ATOM 1183 C C . SER A 1 148 ? -14.063 7.524 9.990 1.00 92.06 148 SER A C 1
ATOM 1185 O O . SER A 1 148 ? -13.552 7.714 11.086 1.00 92.06 148 SER A O 1
ATOM 1187 N N . GLU A 1 149 ? -14.456 6.309 9.596 1.00 92.75 149 GLU A N 1
ATOM 1188 C CA . GLU A 1 149 ? -14.243 5.067 10.354 1.00 92.75 149 GLU A CA 1
ATOM 1189 C C . GLU A 1 149 ? -12.771 4.632 10.416 1.00 92.75 149 GLU A C 1
ATOM 1191 O O . GLU A 1 149 ? -12.416 3.798 11.246 1.00 92.75 149 GLU A O 1
ATOM 1196 N N . VAL A 1 150 ? -11.920 5.161 9.532 1.00 94.62 150 VAL A N 1
ATOM 1197 C CA . VAL A 1 150 ? -10.495 4.831 9.492 1.00 94.62 150 VAL A CA 1
ATOM 1198 C C . VAL A 1 150 ? -9.718 5.912 10.223 1.00 94.62 150 VAL A C 1
ATOM 1200 O O . VAL A 1 150 ? -9.711 7.068 9.804 1.00 94.62 150 VAL A O 1
ATOM 1203 N N . ASP A 1 151 ? -9.019 5.533 11.286 1.00 94.31 151 ASP A N 1
ATOM 1204 C CA . ASP A 1 151 ? -8.073 6.418 11.956 1.00 94.31 151 ASP A CA 1
ATOM 1205 C C . ASP A 1 151 ? -6.618 6.152 11.523 1.00 94.31 151 ASP A C 1
ATOM 1207 O O . ASP A 1 151 ? -6.306 5.264 10.723 1.00 94.31 151 ASP A O 1
ATOM 1211 N N . SER A 1 152 ? -5.712 6.972 12.054 1.00 94.62 152 SER A N 1
ATOM 1212 C CA . SER A 1 152 ? -4.283 6.930 11.747 1.00 94.62 152 SER A CA 1
ATOM 1213 C C . SER A 1 152 ? -3.590 5.635 12.168 1.00 94.62 152 SER A C 1
ATOM 1215 O O . SER A 1 152 ? -2.673 5.188 11.473 1.00 94.62 152 SER A O 1
ATOM 1217 N N . ASP A 1 153 ? -3.974 5.053 13.300 1.00 93.31 153 ASP A N 1
ATOM 1218 C CA . ASP A 1 153 ? -3.299 3.889 13.868 1.00 93.31 153 ASP A CA 1
ATOM 1219 C C . ASP A 1 153 ? -3.780 2.609 13.187 1.00 93.31 153 ASP A C 1
ATOM 1221 O O . ASP A 1 153 ? -2.952 1.800 12.756 1.00 93.31 153 ASP A O 1
ATOM 1225 N N . GLY A 1 154 ? -5.090 2.491 12.964 1.00 94.88 154 GLY A N 1
ATOM 1226 C CA . GLY A 1 154 ? -5.691 1.420 12.180 1.00 94.88 154 GLY A CA 1
ATOM 1227 C C . GLY A 1 154 ? -5.146 1.396 10.759 1.00 94.88 154 GLY A C 1
ATOM 1228 O O . GLY A 1 154 ? -4.693 0.349 10.289 1.00 94.88 154 GLY A O 1
ATOM 1229 N N . LEU A 1 155 ? -5.092 2.559 10.093 1.00 95.94 155 LEU A N 1
ATOM 1230 C CA . LEU A 1 155 ? -4.523 2.659 8.750 1.00 95.94 155 LEU A CA 1
ATOM 1231 C C . LEU A 1 155 ? -3.049 2.242 8.731 1.00 95.94 155 LEU A C 1
ATOM 1233 O O . LEU A 1 155 ? -2.635 1.463 7.876 1.00 95.94 155 LEU A O 1
ATOM 1237 N N . ARG A 1 156 ? -2.238 2.729 9.674 1.00 95.25 156 ARG A N 1
ATOM 1238 C CA . ARG A 1 156 ? -0.804 2.409 9.720 1.00 95.25 156 ARG A CA 1
ATOM 1239 C C . ARG A 1 156 ? -0.558 0.912 9.875 1.00 95.25 156 ARG A C 1
ATOM 1241 O O . ARG A 1 156 ? 0.312 0.387 9.186 1.00 95.25 156 ARG A O 1
ATOM 1248 N N . ALA A 1 157 ? -1.341 0.239 10.714 1.00 95.12 157 ALA A N 1
ATOM 1249 C CA . ALA A 1 157 ? -1.242 -1.199 10.929 1.00 95.12 157 ALA A CA 1
ATOM 1250 C C . ALA A 1 157 ? -1.616 -2.006 9.675 1.00 95.12 157 ALA A C 1
ATOM 1252 O O . ALA A 1 157 ? -0.889 -2.921 9.292 1.00 95.12 157 ALA A O 1
ATOM 1253 N N . VAL A 1 158 ? -2.699 -1.652 8.973 1.00 95.69 158 VAL A N 1
ATOM 1254 C CA . VAL A 1 158 ? -3.065 -2.360 7.729 1.00 95.69 158 VAL A CA 1
ATOM 1255 C C . VAL A 1 158 ? -2.092 -2.059 6.587 1.00 95.69 158 VAL A C 1
ATOM 1257 O O . VAL A 1 158 ? -1.858 -2.913 5.730 1.00 95.69 158 VAL A O 1
ATOM 1260 N N . LEU A 1 159 ? -1.474 -0.874 6.563 1.00 96.00 159 LEU A N 1
ATOM 1261 C CA . LEU A 1 159 ? -0.381 -0.588 5.635 1.00 96.00 159 LEU A CA 1
ATOM 1262 C C . LEU A 1 159 ? 0.855 -1.431 5.973 1.00 96.00 159 LEU A C 1
ATOM 1264 O O . LEU A 1 159 ? 1.403 -2.066 5.079 1.00 96.00 159 LEU A O 1
ATOM 1268 N N . GLU A 1 160 ? 1.260 -1.516 7.242 1.00 95.31 160 GLU A N 1
ATOM 1269 C CA . GLU A 1 160 ? 2.354 -2.395 7.683 1.00 95.31 160 GLU A CA 1
ATOM 1270 C C . GLU A 1 160 ? 2.108 -3.850 7.262 1.00 95.31 160 GLU A C 1
ATOM 1272 O O . GLU A 1 160 ? 2.991 -4.487 6.675 1.00 95.31 160 GLU A O 1
ATOM 1277 N N . PHE A 1 161 ? 0.883 -4.340 7.464 1.00 95.00 161 PHE A N 1
ATOM 1278 C CA . PHE A 1 161 ? 0.473 -5.668 7.026 1.00 95.00 161 PHE A CA 1
ATOM 1279 C C . PHE A 1 161 ? 0.616 -5.847 5.510 1.00 95.00 161 PHE A C 1
ATOM 1281 O O . PHE A 1 161 ? 1.150 -6.858 5.065 1.00 95.00 161 PHE A O 1
ATOM 1288 N N . ALA A 1 162 ? 0.216 -4.861 4.703 1.00 95.31 162 ALA A N 1
ATOM 1289 C CA . ALA A 1 162 ? 0.306 -4.953 3.244 1.00 95.31 162 ALA A CA 1
ATOM 1290 C C . ALA A 1 162 ? 1.746 -5.110 2.723 1.00 95.31 162 ALA A C 1
ATOM 1292 O O . ALA A 1 162 ? 1.956 -5.747 1.692 1.00 95.31 162 ALA A O 1
ATOM 1293 N N . TYR A 1 163 ? 2.736 -4.542 3.417 1.00 95.81 163 TYR A N 1
ATOM 1294 C CA . TYR A 1 163 ? 4.142 -4.620 3.004 1.00 95.81 163 TYR A CA 1
ATOM 1295 C C . TYR A 1 163 ? 4.919 -5.767 3.646 1.00 95.81 163 TYR A C 1
ATOM 1297 O O . TYR A 1 163 ? 5.917 -6.206 3.077 1.00 95.81 163 TYR A O 1
ATOM 1305 N N . THR A 1 164 ? 4.508 -6.233 4.825 1.00 93.31 164 THR A N 1
ATOM 1306 C CA . THR A 1 164 ? 5.292 -7.197 5.618 1.00 93.31 164 THR A CA 1
ATOM 1307 C C . THR A 1 164 ? 4.581 -8.525 5.856 1.00 93.31 164 THR A C 1
ATOM 1309 O O . THR A 1 164 ? 5.225 -9.499 6.237 1.00 93.31 164 THR A O 1
ATOM 1312 N N . GLY A 1 165 ? 3.265 -8.580 5.646 1.00 92.19 165 GLY A N 1
ATOM 1313 C CA . GLY A 1 165 ? 2.417 -9.712 6.018 1.00 92.19 165 GLY A CA 1
ATOM 1314 C C . GLY A 1 165 ? 2.183 -9.850 7.526 1.00 92.19 165 GLY A C 1
ATOM 1315 O O . GLY A 1 165 ? 1.657 -10.870 7.963 1.00 92.19 165 GLY A O 1
ATOM 1316 N N . SER A 1 166 ? 2.580 -8.865 8.338 1.00 92.12 166 SER A N 1
ATOM 1317 C CA . SER A 1 166 ? 2.464 -8.913 9.799 1.00 92.12 166 SER A CA 1
ATOM 1318 C C . SER A 1 166 ? 2.118 -7.549 10.398 1.00 92.12 166 SER A C 1
ATOM 1320 O O . SER A 1 166 ? 2.398 -6.519 9.794 1.00 92.12 166 SER A O 1
ATOM 1322 N N . ILE A 1 167 ? 1.522 -7.549 11.592 1.00 92.75 167 ILE A N 1
ATOM 1323 C CA . ILE A 1 167 ? 1.310 -6.347 12.410 1.00 92.75 167 ILE A CA 1
ATOM 1324 C C . ILE A 1 167 ? 2.080 -6.560 13.709 1.00 92.75 167 ILE A C 1
ATOM 1326 O O . ILE A 1 167 ? 1.732 -7.448 14.487 1.00 92.75 167 ILE A O 1
ATOM 1330 N N . LEU A 1 168 ? 3.140 -5.785 13.939 1.00 85.44 168 LEU A N 1
ATOM 1331 C CA . LEU A 1 168 ? 4.048 -6.026 15.068 1.00 85.44 168 LEU A CA 1
ATOM 1332 C C . LEU A 1 168 ? 3.482 -5.547 16.412 1.00 85.44 168 LEU A C 1
ATOM 1334 O O . LEU A 1 168 ? 3.801 -6.119 17.452 1.00 85.44 168 LEU A O 1
ATOM 1338 N N . CYS A 1 169 ? 2.637 -4.516 16.395 1.00 86.12 169 CYS A N 1
ATOM 1339 C CA . CYS A 1 169 ? 2.163 -3.825 17.597 1.00 86.12 169 CYS A CA 1
ATOM 1340 C C . CYS A 1 169 ? 0.636 -3.898 17.755 1.00 86.12 169 CYS A C 1
ATOM 1342 O O . CYS A 1 169 ? 0.001 -2.887 18.051 1.00 86.12 169 CYS A O 1
ATOM 1344 N N . LEU A 1 170 ? 0.028 -5.067 17.532 1.00 92.12 170 LEU A N 1
ATOM 1345 C CA . LEU A 1 170 ? -1.407 -5.255 17.766 1.00 92.12 170 LEU A CA 1
ATOM 1346 C C . LEU A 1 170 ? -1.686 -5.366 19.276 1.00 92.12 170 LEU A C 1
ATOM 1348 O O . LEU A 1 170 ? -1.133 -6.234 19.950 1.00 92.12 170 LEU A O 1
ATOM 1352 N N . THR A 1 171 ? -2.538 -4.491 19.807 1.00 92.25 171 THR A N 1
ATOM 1353 C CA . THR A 1 171 ? -2.923 -4.423 21.225 1.00 92.25 171 THR A CA 1
ATOM 1354 C C . THR A 1 171 ? -4.444 -4.454 21.371 1.00 92.25 171 THR A C 1
ATOM 1356 O O . THR A 1 171 ? -5.175 -4.204 20.414 1.00 92.25 171 THR A O 1
ATOM 1359 N N . GLU A 1 172 ? -4.948 -4.723 22.579 1.00 91.69 172 GLU A N 1
ATOM 1360 C CA . GLU A 1 172 ? -6.395 -4.662 22.852 1.00 91.69 172 GLU A CA 1
ATOM 1361 C C . GLU A 1 172 ? -6.988 -3.267 22.594 1.00 91.69 172 GLU A C 1
ATOM 1363 O O . GLU A 1 172 ? -8.161 -3.145 22.256 1.00 91.69 172 GLU A O 1
ATOM 1368 N N . GLU A 1 173 ? -6.171 -2.218 22.705 1.00 90.75 173 GLU A N 1
ATOM 1369 C CA . GLU A 1 173 ? -6.595 -0.831 22.507 1.00 90.75 173 GLU A CA 1
ATOM 1370 C C . GLU A 1 173 ? -6.746 -0.468 21.024 1.00 90.75 173 GLU A C 1
ATOM 1372 O O . GLU A 1 173 ? -7.621 0.322 20.676 1.00 90.75 173 GLU A O 1
ATOM 1377 N N . ASN A 1 174 ? -5.918 -1.040 20.141 1.00 92.00 174 ASN A N 1
ATOM 1378 C CA . ASN A 1 174 ? -5.922 -0.694 18.717 1.00 92.00 174 ASN A CA 1
ATOM 1379 C C . ASN A 1 174 ? -6.629 -1.721 17.825 1.00 92.00 174 ASN A C 1
ATOM 1381 O O . ASN A 1 174 ? -6.947 -1.403 16.682 1.00 92.00 174 ASN A O 1
ATOM 1385 N N . VAL A 1 175 ? -6.939 -2.922 18.324 1.00 94.88 175 VAL A N 1
ATOM 1386 C CA . VAL A 1 175 ? -7.499 -4.008 17.504 1.00 94.88 175 VAL A CA 1
ATOM 1387 C C . VAL A 1 175 ? -8.790 -3.620 16.776 1.00 94.88 175 VAL A C 1
ATOM 1389 O O . VAL A 1 175 ? -8.968 -3.977 15.613 1.00 94.88 175 VAL A O 1
ATOM 1392 N N . GLU A 1 176 ? -9.679 -2.858 17.415 1.00 95.31 176 GLU A N 1
ATOM 1393 C CA . GLU A 1 176 ? -10.940 -2.429 16.797 1.00 95.31 176 GLU A CA 1
ATOM 1394 C C . GLU A 1 176 ? -10.715 -1.389 15.694 1.00 95.31 176 GLU A C 1
ATOM 1396 O O . GLU A 1 176 ? -11.348 -1.455 14.641 1.00 95.31 176 GLU A O 1
ATOM 1401 N N . SER A 1 177 ? -9.746 -0.495 15.889 1.00 95.31 177 SER A N 1
ATOM 1402 C CA . SER A 1 177 ? -9.311 0.464 14.872 1.00 95.31 177 SER A CA 1
ATOM 1403 C C . SER A 1 177 ? -8.706 -0.244 13.652 1.00 95.31 177 SER A C 1
ATOM 1405 O O . SER A 1 177 ? -9.073 0.035 12.506 1.00 95.31 177 SER A O 1
ATOM 1407 N N . VAL A 1 178 ? -7.849 -1.245 13.881 1.00 95.94 178 VAL A N 1
ATOM 1408 C CA . VAL A 1 178 ? -7.257 -2.057 12.809 1.00 95.94 178 VAL A CA 1
ATOM 1409 C C . VAL A 1 178 ? -8.334 -2.821 12.032 1.00 95.94 178 VAL A C 1
ATOM 1411 O O . VAL A 1 178 ? -8.319 -2.812 10.801 1.00 95.94 178 VAL A O 1
ATOM 1414 N N . LYS A 1 179 ? -9.308 -3.434 12.719 1.00 95.25 179 LYS A N 1
ATOM 1415 C CA . LYS A 1 179 ? -10.444 -4.112 12.069 1.00 95.25 179 LYS A CA 1
ATOM 1416 C C . LYS A 1 179 ? -11.288 -3.153 11.233 1.00 95.25 179 LYS A C 1
ATOM 1418 O O . LYS A 1 179 ? -11.667 -3.503 10.116 1.00 95.25 179 LYS A O 1
ATOM 1423 N N . ALA A 1 180 ? -11.584 -1.960 11.751 1.00 95.75 180 ALA A N 1
ATOM 1424 C CA . ALA A 1 180 ? -12.338 -0.947 11.018 1.00 95.75 180 ALA A CA 1
ATOM 1425 C C . ALA A 1 180 ? -11.605 -0.544 9.729 1.00 95.75 180 ALA A C 1
ATOM 1427 O O . ALA A 1 180 ? -12.190 -0.591 8.644 1.00 95.75 180 ALA A O 1
ATOM 1428 N N . ALA A 1 181 ? -10.303 -0.263 9.824 1.00 96.19 181 ALA A N 1
ATOM 1429 C CA . ALA A 1 181 ? -9.463 0.055 8.674 1.00 96.19 181 ALA A CA 1
ATOM 1430 C C . ALA A 1 181 ? -9.423 -1.086 7.646 1.00 96.19 181 ALA A C 1
ATOM 1432 O O . ALA A 1 181 ? -9.642 -0.850 6.458 1.00 96.19 181 ALA A O 1
ATOM 1433 N N . ALA A 1 182 ? -9.198 -2.326 8.088 1.00 96.06 182 ALA A N 1
ATOM 1434 C CA . ALA A 1 182 ? -9.130 -3.492 7.209 1.00 96.06 182 ALA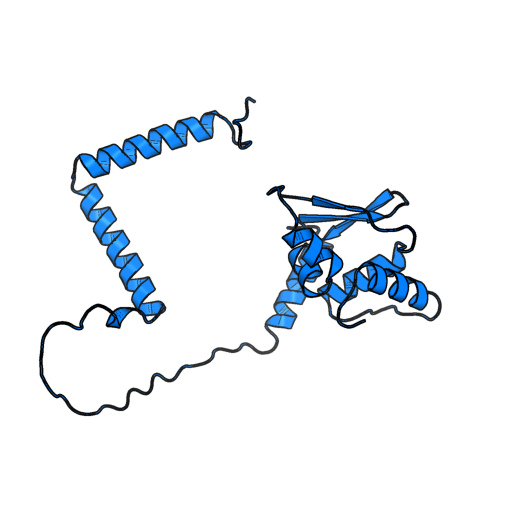 A CA 1
ATOM 1435 C C . ALA A 1 182 ? -10.455 -3.751 6.482 1.00 96.06 182 ALA A C 1
ATOM 1437 O O . ALA A 1 182 ? -10.455 -4.080 5.295 1.00 96.06 182 ALA A O 1
ATOM 1438 N N . LYS A 1 183 ? -11.582 -3.542 7.173 1.00 95.75 183 LYS A N 1
ATOM 1439 C CA . LYS A 1 183 ? -12.925 -3.662 6.605 1.00 95.75 183 LYS A CA 1
ATOM 1440 C C . LYS A 1 183 ? -13.193 -2.594 5.548 1.00 95.75 183 LYS A C 1
ATOM 1442 O O . LYS A 1 183 ? -13.631 -2.940 4.457 1.00 95.75 183 LYS A O 1
ATOM 1447 N N . VAL A 1 184 ? -12.917 -1.320 5.840 1.00 94.81 184 VAL A N 1
ATOM 1448 C CA . VAL A 1 184 ? -13.100 -0.212 4.880 1.00 94.81 184 VAL A CA 1
ATOM 1449 C C . VAL A 1 184 ? -12.211 -0.394 3.653 1.00 94.81 184 VAL A C 1
ATOM 1451 O O . VAL A 1 184 ? -12.630 -0.149 2.525 1.00 94.81 184 VAL A O 1
ATOM 1454 N N . MET A 1 185 ? -10.980 -0.847 3.873 1.00 94.25 185 MET A N 1
ATOM 1455 C CA . MET A 1 185 ? -10.032 -1.138 2.807 1.00 94.25 185 MET A CA 1
ATOM 1456 C C . MET A 1 185 ? -10.310 -2.480 2.112 1.00 94.25 185 MET A C 1
ATOM 1458 O O . MET A 1 185 ? -9.619 -2.805 1.148 1.00 94.25 185 MET A O 1
ATOM 1462 N N . GLU A 1 186 ? -11.284 -3.265 2.571 1.00 95.12 186 GLU A N 1
ATOM 1463 C CA . GLU A 1 186 ? -11.645 -4.582 2.038 1.00 95.12 186 GLU A CA 1
ATOM 1464 C C . GLU A 1 186 ? -10.424 -5.503 1.836 1.00 95.12 186 GLU A C 1
ATOM 1466 O O . GLU A 1 186 ? -10.154 -5.994 0.729 1.00 95.12 186 GLU A O 1
ATOM 1471 N N . TYR A 1 187 ? -9.632 -5.686 2.896 1.00 90.69 187 TYR A N 1
ATOM 1472 C CA . TYR A 1 187 ? -8.489 -6.600 2.879 1.00 90.69 187 TYR A CA 1
ATOM 1473 C C . TYR A 1 187 ? -8.975 -8.051 2.799 1.00 90.69 187 TYR A C 1
ATOM 1475 O O . TYR A 1 187 ? -9.869 -8.452 3.536 1.00 90.69 187 TYR A O 1
ATOM 1483 N N . LYS A 1 188 ? -8.397 -8.846 1.891 1.00 77.44 188 LYS A N 1
ATOM 1484 C CA . LYS A 1 188 ? -8.866 -10.220 1.624 1.00 77.44 188 LYS A CA 1
ATOM 1485 C C . LYS A 1 188 ? -8.684 -11.195 2.788 1.00 77.44 188 LYS A C 1
ATOM 1487 O O . LYS A 1 188 ? -9.476 -12.123 2.906 1.00 77.44 188 LYS A O 1
ATOM 1492 N N . ASP A 1 189 ? -7.646 -10.992 3.590 1.00 71.81 189 ASP A N 1
ATOM 1493 C CA . ASP A 1 189 ? -7.156 -11.973 4.564 1.00 71.81 189 ASP A CA 1
ATOM 1494 C C . ASP A 1 189 ? -7.271 -11.470 6.018 1.00 71.81 189 ASP A C 1
ATOM 1496 O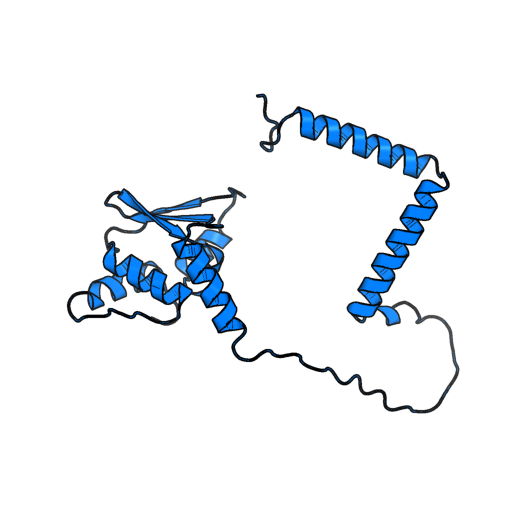 O . ASP A 1 189 ? -6.497 -11.893 6.877 1.00 71.81 189 ASP A O 1
ATOM 1500 N N . PHE A 1 190 ? -8.198 -10.537 6.280 1.00 62.31 190 PHE A N 1
ATOM 1501 C CA . PHE A 1 190 ? -8.394 -9.883 7.581 1.00 62.31 190 PHE A CA 1
ATOM 1502 C C . PHE A 1 190 ? -9.735 -10.232 8.237 1.00 62.31 190 PHE A C 1
ATOM 1504 O O . PHE A 1 190 ? -10.737 -10.374 7.499 1.00 62.31 190 PHE A O 1
#

pLDDT: mean 79.24, std 18.3, range [29.58, 98.0]

Foldseek 3Di:
DDADPVRHDPVVVVVVVVVVVVVVVVCVVPDPVVVVVVVVVVVVVVVVCVVVVNVPPPPPDDDDDDDDDDPPPPPPPDDDDPCPVVVVLVVQVVCQVVVHQFAEWEAEPVGDIGGHHLVLLLVFFPQSVVVVVPDPDPDSHDYDYFDNLADDLLQVQVRCCSSRVDRPDDDPVCVSNVVSNCVSRVGPPD

Sequence (190 aa):
MELSRCGLPLEWEERWRKEKERLKRMVEEGGEGAERNEQELRRIVAYNDSKMGLSNTRRNSASSGQVHEENSGDILLDCCKDNYPCHIFGILSDFWKMQVLTDLVLVLENGQSYSVHAAVLAAVSLFVRDRLHNKKEAASCWTLQLSSEVDSDGLRAVLEFAYTGSILCLTEENVESVKAAAKVMEYKDF

Organism: NCBI:txid88201